Protein AF-0000000078274850 (afdb_homodimer)

Sequence (202 aa):
MSEKIEPGTTVFPVQRVRRIIKTDREVELVTGESVFLISKATELFVKFMATQSLEHCRKDKRKTIQYKDICKIFVYFLLSLAHPKSECNICDKDANNSLHKMSEKIEPGTTVFPVQRVRRIIKTDREVELVTGESVFLISKATEL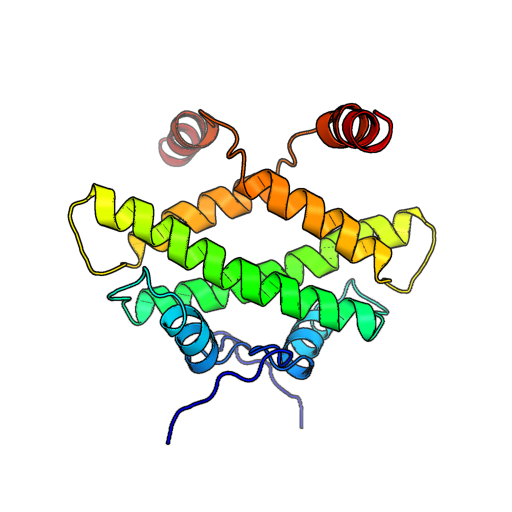FVKFMATQSLEHCRKDKRKTIQYKDICKIFVYFLLSLAHPKSECNICDKDANNSLHK

InterPro domains:
  IPR003958 Transcription factor CBF/NF-Y/archaeal histone domain [PF00808] (12-72)
  IPR009072 Histone-fold [G3DSA:1.10.20.10] (1-74)
  IPR009072 Histone-fold [SSF47113] (10-73)
  IPR050568 Transcription/DNA replication regulator [PTHR10252] (10-72)

Structure (mmCIF, N/CA/C/O backbone):
data_AF-0000000078274850-model_v1
#
loop_
_entity.id
_entity.type
_entity.pdbx_description
1 polymer 'Putative transcription factor'
#
loop_
_atom_site.group_PDB
_atom_site.id
_atom_site.type_symbol
_atom_site.label_atom_id
_atom_site.label_alt_id
_atom_site.label_comp_id
_atom_site.label_asym_id
_atom_site.label_entity_id
_atom_site.label_seq_id
_atom_site.pdbx_PDB_ins_code
_atom_site.Cartn_x
_atom_site.Cartn_y
_atom_site.Cartn_z
_atom_site.occupancy
_atom_site.B_iso_or_equiv
_atom_site.auth_seq_id
_atom_site.auth_comp_id
_atom_site.auth_asym_id
_atom_site.auth_atom_id
_atom_site.pdbx_PDB_model_num
ATOM 1 N N . MET A 1 1 ? 13.938 5.859 25.906 1 27.94 1 MET A N 1
ATOM 2 C CA . MET A 1 1 ? 14.156 4.594 25.203 1 27.94 1 MET A CA 1
ATOM 3 C C . MET A 1 1 ? 13.922 4.758 23.703 1 27.94 1 MET A C 1
ATOM 5 O O . MET A 1 1 ? 12.797 5.016 23.281 1 27.94 1 MET A O 1
ATOM 9 N N . SER A 1 2 ? 14.852 5.293 22.922 1 32.72 2 SER A N 1
ATOM 10 C CA . SER A 1 2 ? 14.93 5.824 21.562 1 32.72 2 SER A CA 1
ATOM 11 C C . SER A 1 2 ? 14.453 4.797 20.547 1 32.72 2 SER A C 1
ATOM 13 O O . SER A 1 2 ? 14.977 3.682 20.484 1 32.72 2 SER A O 1
ATOM 15 N N . GLU A 1 3 ? 13.195 4.625 20.406 1 35.97 3 GLU A N 1
ATOM 16 C CA . GLU A 1 3 ? 12.625 3.609 19.531 1 35.97 3 GLU A CA 1
ATOM 17 C C . GLU A 1 3 ? 13.359 3.549 18.203 1 35.97 3 GLU A C 1
ATOM 19 O O . GLU A 1 3 ? 13.242 4.461 17.375 1 35.97 3 GLU A O 1
ATOM 24 N N . LYS A 1 4 ? 14.617 3.191 18.266 1 32.41 4 LYS A N 1
ATOM 25 C CA . LYS A 1 4 ? 15.562 3.018 17.172 1 32.41 4 LYS A CA 1
ATOM 26 C C . LYS A 1 4 ? 14.945 2.203 16.031 1 32.41 4 LYS A C 1
ATOM 28 O O . LYS A 1 4 ? 14.609 1.031 16.219 1 32.41 4 LYS A O 1
ATOM 33 N N . ILE A 1 5 ? 14.125 2.738 15.328 1 41.06 5 ILE A N 1
ATOM 34 C CA . ILE A 1 5 ? 13.633 2.064 14.125 1 41.06 5 ILE A CA 1
ATOM 35 C C . ILE A 1 5 ? 14.805 1.427 13.383 1 41.06 5 ILE A C 1
ATOM 37 O O . ILE A 1 5 ? 15.742 2.119 12.977 1 41.06 5 ILE A O 1
ATOM 41 N N . GLU A 1 6 ? 15.391 0.205 13.758 1 37.78 6 GLU A N 1
ATOM 42 C CA . GLU A 1 6 ? 16.516 -0.525 13.195 1 37.78 6 GLU A CA 1
ATOM 43 C C . GLU A 1 6 ? 16.438 -0.576 11.672 1 37.78 6 GLU A C 1
ATOM 45 O O . GLU A 1 6 ? 15.352 -0.687 11.109 1 37.78 6 GLU A O 1
ATOM 50 N N . PRO A 1 7 ? 17.312 -0.359 10.953 1 38.19 7 PRO A N 1
ATOM 51 C CA . PRO A 1 7 ? 17.656 -0.5 9.531 1 38.19 7 PRO A CA 1
ATOM 52 C C . PRO A 1 7 ? 17.562 -1.942 9.039 1 38.19 7 PRO A C 1
ATOM 54 O O . PRO A 1 7 ? 18.094 -2.854 9.68 1 38.19 7 PRO A O 1
ATOM 57 N N . GLY A 1 8 ? 16.266 -2.512 8.484 1 45.94 8 GLY A N 1
ATOM 58 C CA . GLY A 1 8 ? 15.906 -3.83 7.992 1 45.94 8 GLY A CA 1
ATOM 59 C C . GLY A 1 8 ? 14.57 -4.32 8.508 1 45.94 8 GLY A C 1
ATOM 60 O O . GLY A 1 8 ? 14.133 -5.426 8.164 1 45.94 8 GLY A O 1
ATOM 61 N N . THR A 1 9 ? 14.195 -3.824 9.539 1 50.56 9 THR A N 1
ATOM 62 C CA . THR A 1 9 ? 12.977 -4.328 10.172 1 50.56 9 THR A CA 1
ATOM 63 C C . THR A 1 9 ? 11.742 -3.645 9.602 1 50.56 9 THR A C 1
ATOM 65 O O . THR A 1 9 ? 11.789 -2.469 9.234 1 50.56 9 THR A O 1
ATOM 68 N N . THR A 1 10 ? 11.062 -4.316 8.805 1 56.59 10 THR A N 1
ATOM 69 C CA . THR A 1 10 ? 9.766 -3.773 8.406 1 56.59 10 THR A CA 1
ATOM 70 C C . THR A 1 10 ? 8.93 -3.424 9.625 1 56.59 10 THR A C 1
ATOM 72 O O . THR A 1 10 ? 9.031 -4.078 10.664 1 56.59 10 THR A O 1
ATOM 75 N N . VAL A 1 11 ? 8.57 -2.27 9.711 1 63.88 11 VAL A N 1
ATOM 76 C CA . VAL A 1 11 ? 7.676 -1.844 10.781 1 63.88 11 VAL A CA 1
ATOM 77 C C . VAL A 1 11 ? 6.43 -2.73 10.797 1 63.88 11 VAL A C 1
ATOM 79 O O . VAL A 1 11 ? 5.895 -3.039 11.859 1 63.88 11 VAL A O 1
ATOM 82 N N . PHE A 1 12 ? 6.156 -3.264 9.547 1 70.25 12 PHE A N 1
ATOM 83 C CA . PHE A 1 12 ? 5.008 -4.16 9.445 1 70.25 12 PHE A CA 1
ATOM 84 C C . PHE A 1 12 ? 5.414 -5.598 9.758 1 70.25 12 PHE A C 1
ATOM 86 O O . PHE A 1 12 ? 6.324 -6.141 9.125 1 70.25 12 PHE A O 1
ATOM 93 N N . PRO A 1 13 ? 4.91 -6.02 10.875 1 74.81 13 PRO A N 1
ATOM 94 C CA . PRO A 1 13 ? 5.215 -7.438 11.102 1 74.81 13 PRO A CA 1
ATOM 95 C C . PRO A 1 13 ? 4.906 -8.305 9.883 1 74.81 13 PRO A C 1
ATOM 97 O O . PRO A 1 13 ? 3.795 -8.258 9.352 1 74.81 13 PRO A O 1
ATOM 100 N N . VAL A 1 14 ? 5.895 -8.891 9.328 1 86.25 14 VAL A N 1
ATOM 101 C CA . VAL A 1 14 ? 5.805 -9.82 8.211 1 86.25 14 VAL A CA 1
ATOM 102 C C . VAL A 1 14 ? 4.648 -10.797 8.438 1 86.25 14 VAL A C 1
ATOM 104 O O . VAL A 1 14 ? 3.904 -11.109 7.508 1 86.25 14 VAL A O 1
ATOM 107 N N . GLN A 1 15 ? 4.477 -11.094 9.68 1 85.56 15 GLN A N 1
ATOM 108 C CA . GLN A 1 15 ? 3.422 -12.031 10.055 1 85.56 15 GLN A CA 1
ATOM 109 C C . GLN A 1 15 ? 2.045 -11.477 9.703 1 85.56 15 GLN A C 1
ATOM 111 O O . GLN A 1 15 ? 1.166 -12.219 9.258 1 85.56 15 GLN A O 1
ATOM 116 N N . ARG A 1 16 ? 1.824 -10.195 9.852 1 86.62 16 ARG A N 1
ATOM 117 C CA . ARG A 1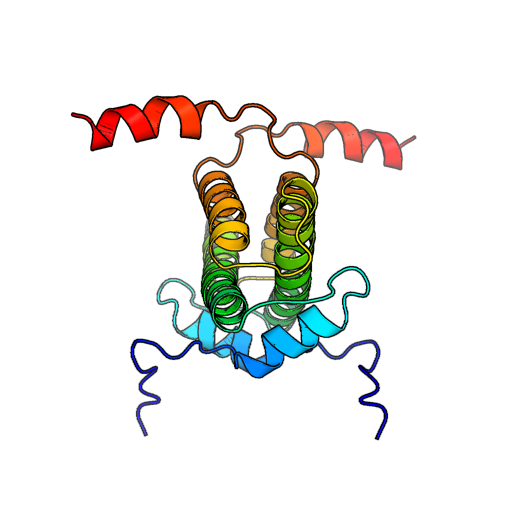 16 ? 0.542 -9.578 9.531 1 86.62 16 ARG A CA 1
ATOM 118 C C . ARG A 1 16 ? 0.297 -9.555 8.031 1 86.62 16 ARG A C 1
ATOM 120 O O . ARG A 1 16 ? -0.814 -9.828 7.574 1 86.62 16 ARG A O 1
ATOM 127 N N . VAL A 1 17 ? 1.27 -9.203 7.32 1 92.69 17 VAL A N 1
ATOM 128 C CA . VAL A 1 17 ? 1.183 -9.219 5.863 1 92.69 17 VAL A CA 1
ATOM 129 C C . VAL A 1 17 ? 0.795 -10.617 5.383 1 92.69 17 VAL A C 1
ATOM 131 O O . VAL A 1 17 ? -0.092 -10.766 4.539 1 92.69 17 VAL A O 1
ATOM 134 N N . ARG A 1 18 ? 1.408 -11.57 5.988 1 91.94 18 ARG A N 1
ATOM 135 C CA . ARG A 1 18 ? 1.113 -12.961 5.641 1 91.94 18 ARG A CA 1
ATOM 136 C C . ARG A 1 18 ? -0.347 -13.297 5.922 1 91.94 18 ARG A C 1
ATOM 138 O O . ARG A 1 18 ? -0.998 -13.977 5.125 1 91.94 18 ARG A O 1
ATOM 145 N N . ARG A 1 19 ? -0.815 -12.852 7.008 1 90.81 19 ARG A N 1
ATOM 146 C CA . ARG A 1 19 ? -2.201 -13.094 7.395 1 90.81 19 ARG A CA 1
ATOM 147 C C . ARG A 1 19 ? -3.164 -12.508 6.367 1 90.81 19 ARG A C 1
ATOM 149 O O . ARG A 1 19 ? -4.16 -13.141 6.012 1 90.81 19 ARG A O 1
ATOM 156 N N . ILE A 1 20 ? -2.885 -11.352 5.957 1 92.56 20 ILE A N 1
ATOM 157 C CA . ILE A 1 20 ? -3.74 -10.688 4.98 1 92.56 20 ILE A CA 1
ATOM 158 C C . ILE A 1 20 ? -3.732 -11.477 3.668 1 92.56 20 ILE A C 1
ATOM 160 O O . ILE A 1 20 ? -4.781 -11.68 3.059 1 92.56 20 ILE A O 1
ATOM 164 N N . ILE A 1 21 ? -2.559 -11.984 3.279 1 93.69 21 ILE A N 1
ATOM 165 C CA . ILE A 1 21 ? -2.412 -12.719 2.027 1 93.69 21 ILE A CA 1
ATOM 166 C C . ILE A 1 21 ? -3.182 -14.039 2.107 1 93.69 21 ILE A C 1
ATOM 168 O O . ILE A 1 21 ? -3.822 -14.445 1.137 1 93.69 21 ILE A O 1
ATOM 172 N N . LYS A 1 22 ? -3.148 -14.617 3.25 1 91.69 22 LYS A N 1
ATOM 173 C CA . LYS A 1 22 ? -3.779 -15.922 3.453 1 91.69 22 LYS A CA 1
ATOM 174 C C . LYS A 1 22 ? -5.297 -15.812 3.369 1 91.69 22 LYS A C 1
ATOM 176 O O . LYS A 1 22 ? -5.984 -16.812 3.123 1 91.69 22 LYS A O 1
ATOM 181 N N . THR A 1 23 ? -5.754 -14.695 3.607 1 89.94 23 THR A N 1
ATOM 182 C CA . THR A 1 23 ? -7.199 -14.5 3.527 1 89.94 23 THR A CA 1
ATOM 183 C C . THR A 1 23 ? -7.66 -14.469 2.074 1 89.94 23 THR A C 1
ATOM 185 O O . THR A 1 23 ? -8.852 -14.609 1.794 1 89.94 23 THR A O 1
ATOM 188 N N . ASP A 1 24 ? -6.734 -14.258 1.185 1 88.81 24 ASP A N 1
ATOM 189 C CA . ASP A 1 24 ? -7.059 -14.281 -0.239 1 88.81 24 ASP A CA 1
ATOM 190 C C . ASP A 1 24 ? -7.215 -15.711 -0.749 1 88.81 24 ASP A C 1
ATOM 192 O O . ASP A 1 24 ? -6.234 -16.453 -0.845 1 88.81 24 ASP A O 1
ATOM 196 N N . ARG A 1 25 ? -8.328 -16.078 -1.123 1 90.5 25 ARG A N 1
ATOM 197 C CA . ARG A 1 25 ? -8.672 -17.438 -1.489 1 90.5 25 ARG A CA 1
ATOM 198 C C . ARG A 1 25 ? -8.016 -17.828 -2.812 1 90.5 25 ARG A C 1
ATOM 200 O O . ARG A 1 25 ? -7.883 -19.016 -3.117 1 90.5 25 ARG A O 1
ATOM 207 N N . GLU A 1 26 ? -7.613 -16.844 -3.576 1 93.25 26 GLU A N 1
ATOM 208 C CA . GLU A 1 26 ? -7.027 -17.141 -4.879 1 93.25 26 GLU A CA 1
ATOM 209 C C . GLU A 1 26 ? -5.543 -17.4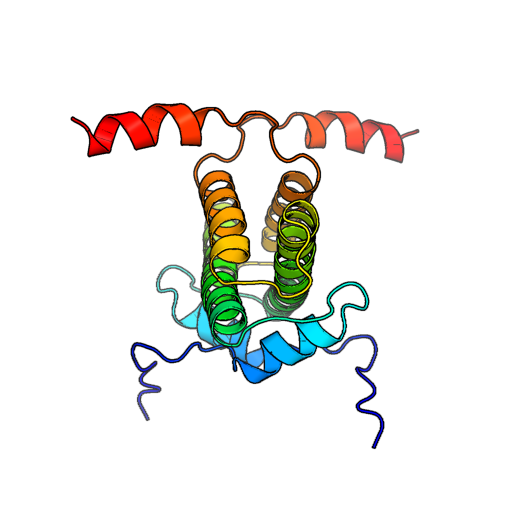69 -4.758 1 93.25 26 GLU A C 1
ATOM 211 O O . GLU A 1 26 ? -4.969 -18.109 -5.641 1 93.25 26 GLU A O 1
ATOM 216 N N . VAL A 1 27 ? -4.93 -17.047 -3.691 1 94.69 27 VAL A N 1
ATOM 217 C CA . VAL A 1 27 ? -3.494 -17.25 -3.512 1 94.69 27 VAL A CA 1
ATOM 218 C C . VAL A 1 27 ? -3.246 -18.594 -2.836 1 94.69 27 VAL A C 1
ATOM 220 O O . VAL A 1 27 ? -3.756 -18.859 -1.743 1 94.69 27 VAL A O 1
ATOM 223 N N . GLU A 1 28 ? -2.543 -19.438 -3.473 1 91.56 28 GLU A N 1
ATOM 224 C CA . GLU A 1 28 ? -2.283 -20.766 -2.941 1 91.56 28 GLU A CA 1
ATOM 225 C C . GLU A 1 28 ? -1.019 -20.781 -2.09 1 91.56 28 GLU A C 1
ATOM 227 O O . GLU A 1 28 ? -1.049 -21.219 -0.932 1 91.56 28 GLU A O 1
ATOM 232 N N . LEU A 1 29 ? 0.125 -20.375 -2.783 1 95.75 29 LEU A N 1
ATOM 233 C CA . LEU A 1 29 ? 1.412 -20.391 -2.1 1 95.75 29 LEU A CA 1
ATOM 234 C C . LEU A 1 29 ? 2.188 -19.094 -2.363 1 95.75 29 LEU A C 1
ATOM 236 O O . LEU A 1 29 ? 2.125 -18.547 -3.465 1 95.75 29 LEU A O 1
ATOM 240 N N . VAL A 1 30 ? 2.848 -18.641 -1.29 1 96.69 30 VAL A N 1
ATOM 241 C CA . VAL A 1 30 ? 3.705 -17.469 -1.395 1 96.69 30 VAL A CA 1
ATOM 242 C C . VAL A 1 30 ? 5.004 -17.703 -0.627 1 96.69 30 VAL A C 1
ATOM 244 O O . VAL A 1 30 ? 4.984 -18.234 0.487 1 96.69 30 VAL A O 1
ATOM 247 N N . THR A 1 31 ? 6.121 -17.375 -1.192 1 96.5 31 THR A N 1
ATOM 248 C CA . THR A 1 31 ? 7.406 -17.594 -0.54 1 96.5 31 THR A CA 1
ATOM 249 C C . THR A 1 31 ? 7.637 -16.547 0.554 1 96.5 31 THR A C 1
ATOM 251 O O . THR A 1 31 ? 7.047 -15.469 0.525 1 96.5 31 THR A O 1
ATOM 254 N N . GLY A 1 32 ? 8.5 -16.891 1.561 1 94.06 32 GLY A N 1
ATOM 255 C CA . GLY A 1 32 ? 8.859 -15.969 2.617 1 94.06 32 GLY A CA 1
ATOM 256 C C . GLY A 1 32 ? 9.5 -14.695 2.098 1 94.06 32 GLY A C 1
ATOM 257 O O . GLY A 1 32 ? 9.219 -13.602 2.594 1 94.06 32 GLY A O 1
ATOM 258 N N . GLU A 1 33 ? 10.312 -14.812 1.127 1 95.31 33 GLU A N 1
ATOM 259 C CA . GLU A 1 33 ? 10.969 -13.656 0.525 1 95.31 33 GLU A CA 1
ATOM 260 C C . GLU A 1 33 ? 9.953 -12.711 -0.106 1 95.31 33 GLU A C 1
ATOM 262 O O . GLU A 1 33 ? 10.102 -11.492 -0.029 1 95.31 33 GLU A O 1
ATOM 267 N N . SER A 1 34 ? 9.016 -13.312 -0.749 1 96.19 34 SER A N 1
ATOM 268 C CA . SER A 1 34 ? 7.965 -12.531 -1.388 1 96.19 34 SER A CA 1
ATOM 269 C C . SER A 1 34 ? 7.141 -11.766 -0.356 1 96.19 34 SER A C 1
ATOM 271 O O . SER A 1 34 ? 6.855 -10.578 -0.534 1 96.19 34 SER A O 1
ATOM 273 N N . VAL A 1 35 ? 6.805 -12.43 0.651 1 94.44 35 VAL A N 1
ATOM 274 C CA . VAL A 1 35 ? 6.043 -11.805 1.726 1 94.44 35 VAL A CA 1
ATOM 275 C C . VAL A 1 35 ? 6.824 -10.625 2.303 1 94.44 35 VAL A C 1
ATOM 277 O O . VAL A 1 35 ? 6.254 -9.57 2.578 1 94.44 35 VAL A O 1
ATOM 280 N N . PHE A 1 36 ? 8.062 -10.844 2.396 1 92.62 36 PHE A N 1
ATOM 281 C CA . PHE A 1 36 ? 8.945 -9.797 2.912 1 92.62 36 PHE A CA 1
ATOM 282 C C . PHE A 1 36 ? 8.945 -8.594 1.986 1 92.62 36 PHE A C 1
ATOM 284 O O . PHE A 1 36 ? 8.859 -7.449 2.447 1 92.62 36 PHE A O 1
ATOM 291 N N . LEU A 1 37 ? 8.992 -8.891 0.765 1 94.12 37 LEU A N 1
ATOM 292 C CA . LEU A 1 37 ? 9.016 -7.801 -0.206 1 94.12 37 LEU A CA 1
ATOM 293 C C . LEU A 1 37 ? 7.711 -7.012 -0.176 1 94.12 37 LEU A C 1
ATOM 295 O O . LEU A 1 37 ? 7.723 -5.781 -0.258 1 94.12 37 LEU A O 1
ATOM 299 N N . ILE A 1 38 ? 6.672 -7.715 -0.078 1 95.94 38 ILE A N 1
ATOM 300 C CA . ILE A 1 38 ? 5.383 -7.035 0.01 1 95.94 38 ILE A CA 1
ATOM 301 C C . ILE A 1 38 ? 5.348 -6.152 1.256 1 95.94 38 ILE A C 1
ATOM 303 O O . ILE A 1 38 ? 4.805 -5.047 1.225 1 95.94 38 ILE A O 1
ATOM 307 N N . SER A 1 39 ? 5.93 -6.598 2.314 1 93.25 39 SER A N 1
ATOM 308 C CA . SER A 1 39 ? 5.977 -5.82 3.547 1 93.25 39 SER A CA 1
ATOM 309 C C . SER A 1 39 ? 6.738 -4.516 3.35 1 93.25 39 SER A C 1
ATOM 311 O O . SER A 1 39 ? 6.293 -3.455 3.793 1 93.25 39 SER A O 1
ATOM 313 N N . LYS A 1 40 ? 7.832 -4.641 2.678 1 92.12 40 LYS A N 1
ATOM 314 C CA . LYS A 1 40 ? 8.617 -3.445 2.381 1 92.12 40 LYS A CA 1
ATOM 315 C C . LYS A 1 40 ? 7.852 -2.504 1.453 1 92.12 40 LYS A C 1
ATOM 317 O O . LYS A 1 40 ? 7.852 -1.287 1.657 1 92.12 40 LYS A O 1
ATOM 322 N N . ALA A 1 41 ? 7.215 -3.025 0.434 1 93.88 41 ALA A N 1
ATOM 323 C CA . ALA A 1 41 ? 6.398 -2.254 -0.5 1 93.88 41 ALA A CA 1
ATOM 324 C C . ALA A 1 41 ? 5.262 -1.539 0.224 1 93.88 41 ALA A C 1
ATOM 326 O O . ALA A 1 41 ? 4.945 -0.388 -0.087 1 93.88 41 ALA A O 1
ATOM 327 N N . THR A 1 42 ? 4.715 -2.234 1.201 1 94.19 42 THR A N 1
ATOM 328 C CA . THR A 1 42 ? 3.609 -1.694 1.984 1 94.19 42 THR A CA 1
ATOM 329 C C . THR A 1 42 ? 4.066 -0.495 2.811 1 94.19 42 THR A C 1
ATOM 331 O O . THR A 1 42 ? 3.361 0.514 2.891 1 94.19 42 THR A O 1
ATOM 334 N N . GLU A 1 43 ? 5.195 -0.636 3.383 1 92.06 43 GLU A N 1
ATOM 335 C CA . GLU A 1 43 ? 5.758 0.489 4.125 1 92.06 43 GLU A CA 1
ATOM 336 C C . GLU A 1 43 ? 5.938 1.708 3.223 1 92.06 43 GLU A C 1
ATOM 338 O O . GLU A 1 43 ? 5.586 2.826 3.604 1 92.06 43 GLU A O 1
ATOM 343 N N . LEU A 1 44 ? 6.461 1.475 2.07 1 92.38 44 LEU A N 1
ATOM 344 C CA . LEU A 1 44 ? 6.668 2.547 1.103 1 92.38 44 LEU A CA 1
ATOM 345 C C . LEU A 1 44 ? 5.332 3.139 0.659 1 92.38 44 LEU A C 1
ATOM 347 O O . LEU A 1 44 ? 5.227 4.352 0.454 1 92.38 44 LEU A O 1
ATOM 351 N N . PHE A 1 45 ? 4.379 2.338 0.529 1 93.44 45 PHE A N 1
ATOM 352 C CA . PHE A 1 45 ? 3.041 2.768 0.143 1 93.44 45 PHE A CA 1
ATOM 353 C C . PHE A 1 45 ? 2.457 3.719 1.181 1 93.44 45 PHE A C 1
ATOM 355 O O . PHE A 1 45 ? 1.884 4.754 0.83 1 93.44 45 PHE A O 1
ATOM 362 N N . VAL A 1 46 ? 2.592 3.369 2.434 1 95.19 46 VAL A N 1
ATOM 363 C CA . VAL A 1 46 ? 2.098 4.227 3.504 1 95.19 46 VAL A CA 1
ATOM 364 C C . VAL A 1 46 ? 2.779 5.594 3.428 1 95.19 46 VAL A C 1
ATOM 366 O O . VAL A 1 46 ? 2.117 6.629 3.529 1 95.19 46 VAL A O 1
ATOM 369 N N . LYS A 1 47 ? 4.047 5.59 3.258 1 93.19 47 LYS A N 1
ATOM 370 C CA . LYS A 1 47 ? 4.801 6.832 3.139 1 93.19 47 LYS A CA 1
ATOM 371 C C . LYS A 1 47 ? 4.352 7.633 1.919 1 93.19 47 LYS A C 1
ATOM 373 O O . LYS A 1 47 ? 4.211 8.859 1.99 1 93.19 47 LYS A O 1
ATOM 378 N N . PHE A 1 48 ? 4.141 6.973 0.896 1 92.56 48 PHE A N 1
ATOM 379 C CA . PHE A 1 48 ? 3.682 7.602 -0.337 1 92.56 48 PHE A CA 1
ATOM 380 C C . PHE A 1 48 ? 2.332 8.281 -0.128 1 92.56 48 PHE A C 1
ATOM 382 O O . PHE A 1 48 ? 2.152 9.445 -0.496 1 92.56 48 PHE A O 1
ATOM 389 N N . MET A 1 49 ? 1.398 7.578 0.487 1 94.75 49 MET A N 1
ATOM 390 C CA . MET A 1 49 ? 0.07 8.125 0.746 1 94.75 49 MET A CA 1
ATOM 391 C C . MET A 1 49 ? 0.157 9.383 1.604 1 94.75 49 MET A C 1
ATOM 393 O O . MET A 1 49 ? -0.502 10.383 1.316 1 94.75 49 MET A O 1
ATOM 397 N N . ALA A 1 50 ? 0.95 9.297 2.633 1 95.94 50 ALA A N 1
ATOM 398 C CA . ALA A 1 50 ? 1.111 10.422 3.557 1 95.94 50 ALA A CA 1
ATOM 399 C C . ALA A 1 50 ? 1.717 11.633 2.852 1 95.94 50 ALA A C 1
ATOM 401 O O . ALA A 1 50 ? 1.217 12.75 2.986 1 95.94 50 ALA A O 1
ATOM 402 N N . THR A 1 51 ? 2.732 11.367 2.086 1 93.69 51 THR A N 1
ATOM 403 C CA . THR A 1 51 ? 3.441 12.438 1.403 1 93.69 51 THR A CA 1
ATOM 404 C C . THR A 1 51 ? 2.545 13.102 0.362 1 93.69 51 THR A C 1
ATOM 406 O O . THR A 1 51 ? 2.484 14.328 0.278 1 93.69 51 THR A O 1
ATOM 409 N N . GLN A 1 52 ? 1.856 12.344 -0.405 1 92.94 52 GLN A N 1
ATOM 410 C CA . GLN A 1 52 ? 0.967 12.883 -1.425 1 92.94 52 GLN A CA 1
ATOM 411 C C . GLN A 1 52 ? -0.19 13.656 -0.792 1 92.94 52 GLN A C 1
ATOM 413 O O . GLN A 1 52 ? -0.594 14.703 -1.296 1 92.94 52 GLN A O 1
ATOM 418 N N . SER A 1 53 ? -0.722 13.117 0.267 1 95.44 53 SER A N 1
ATOM 419 C CA . SER A 1 53 ? -1.804 13.797 0.975 1 95.44 53 SER A CA 1
ATOM 420 C C . SER A 1 53 ? -1.336 15.125 1.556 1 95.44 53 SER A C 1
ATOM 422 O O . SER A 1 53 ? -2.094 16.094 1.579 1 95.44 53 SER A O 1
ATOM 424 N N . LEU A 1 54 ? -0.087 15.133 1.965 1 95.81 54 LEU A N 1
ATOM 425 C CA . LEU A 1 54 ? 0.5 16.344 2.504 1 95.81 54 LEU A CA 1
ATOM 426 C C . LEU A 1 54 ? 0.582 17.438 1.434 1 95.81 54 LEU A C 1
ATOM 428 O O . LEU A 1 54 ? 0.331 18.609 1.713 1 95.81 54 LEU A O 1
ATOM 432 N N . GLU A 1 55 ? 0.981 17.016 0.265 1 94 55 GLU A N 1
ATOM 433 C CA . GLU A 1 55 ? 1.042 17.969 -0.838 1 94 55 GLU A CA 1
ATOM 434 C C . GLU A 1 55 ? -0.313 18.641 -1.068 1 94 55 GLU A C 1
ATOM 436 O O . GLU A 1 55 ? -0.394 19.859 -1.229 1 94 55 GLU A O 1
ATOM 441 N N . HIS A 1 56 ? -1.348 17.812 -1.061 1 92.44 56 HIS A N 1
ATOM 442 C CA . HIS A 1 56 ? -2.695 18.344 -1.228 1 92.44 56 HIS A CA 1
ATOM 443 C C . HIS A 1 56 ? -3.094 19.219 -0.044 1 92.44 56 HIS A C 1
ATOM 445 O O . HIS A 1 56 ? -3.746 20.25 -0.221 1 92.44 56 HIS A O 1
ATOM 451 N N . CYS A 1 57 ? -2.77 18.812 1.11 1 95.44 57 CYS A N 1
ATOM 452 C CA . CYS A 1 57 ? -3 19.547 2.35 1 95.44 57 CYS A CA 1
ATOM 453 C C . CYS A 1 57 ? -2.344 20.922 2.301 1 95.44 57 CYS A C 1
ATOM 455 O O . CYS A 1 57 ? -2.971 21.938 2.637 1 95.44 57 CYS A O 1
ATOM 457 N N . ARG A 1 58 ? -1.151 20.984 1.875 1 94.75 58 ARG A N 1
ATOM 458 C CA . ARG A 1 58 ? -0.379 22.219 1.794 1 94.75 58 ARG A CA 1
ATOM 459 C C . ARG A 1 58 ? -0.967 23.156 0.752 1 94.75 58 ARG A C 1
ATOM 461 O O . ARG A 1 58 ? -0.943 24.375 0.93 1 94.75 58 ARG A O 1
ATOM 468 N N . LYS A 1 59 ? -1.407 22.641 -0.329 1 94.5 59 LYS A N 1
ATOM 469 C CA . LYS A 1 59 ? -2.059 23.453 -1.356 1 94.5 59 LYS A CA 1
ATOM 470 C C . LYS A 1 59 ? -3.252 24.219 -0.784 1 94.5 59 LYS A C 1
ATOM 472 O O . LYS A 1 59 ? -3.549 25.328 -1.214 1 94.5 59 LYS A O 1
ATOM 477 N N . ASP A 1 60 ? -3.967 23.656 0.149 1 94.94 60 ASP A N 1
ATOM 478 C CA . ASP A 1 60 ? -5.113 24.266 0.81 1 94.94 60 ASP A CA 1
ATOM 479 C C . ASP A 1 60 ? -4.668 25.125 1.995 1 94.94 60 ASP A C 1
ATOM 481 O O . ASP A 1 60 ? -5.496 25.562 2.799 1 94.94 60 ASP A O 1
ATOM 485 N N . LYS A 1 61 ? -3.408 25.312 2.137 1 95.94 61 LYS A N 1
ATOM 486 C CA . LYS A 1 61 ? -2.795 26.109 3.186 1 95.94 61 LYS A CA 1
ATOM 487 C C . LYS A 1 61 ? -3.119 25.562 4.57 1 95.94 61 LYS A C 1
ATOM 489 O O . LYS A 1 61 ? -3.389 26.312 5.504 1 95.94 61 LYS A O 1
ATOM 494 N N . ARG A 1 62 ? -3.182 24.344 4.715 1 96.19 62 ARG A N 1
ATOM 495 C CA . ARG A 1 62 ? -3.406 23.641 5.98 1 96.19 62 ARG A CA 1
ATOM 496 C C . ARG A 1 62 ? -2.168 22.859 6.398 1 96.19 62 ARG A C 1
ATOM 498 O O . ARG A 1 62 ? -1.307 22.562 5.57 1 96.19 62 ARG A O 1
ATOM 505 N N . LYS A 1 63 ? -2.172 22.562 7.703 1 94.94 63 LYS A N 1
ATOM 506 C CA . LYS A 1 63 ? -1.057 21.797 8.25 1 94.94 63 LYS A CA 1
ATOM 507 C C . LYS A 1 63 ? -1.495 20.391 8.625 1 94.94 63 LYS A C 1
ATOM 509 O O . LYS A 1 63 ? -0.661 19.484 8.781 1 94.94 63 LYS A O 1
ATOM 514 N N . THR A 1 64 ? -2.818 20.219 8.82 1 97.06 64 THR A N 1
ATOM 515 C CA . THR A 1 64 ? -3.367 18.953 9.266 1 97.06 64 THR A CA 1
ATOM 516 C C . THR A 1 64 ? -3.941 18.156 8.094 1 97.06 64 THR A C 1
ATOM 518 O O . THR A 1 64 ? -4.863 18.625 7.418 1 97.06 64 THR A O 1
ATOM 521 N N . ILE A 1 65 ? -3.336 16.984 7.855 1 97.19 65 ILE A N 1
ATOM 522 C CA . ILE A 1 65 ? -3.887 16.094 6.836 1 97.19 65 ILE A CA 1
ATOM 523 C C . ILE A 1 65 ? -5.254 15.578 7.289 1 97.19 65 ILE A C 1
ATOM 525 O O . ILE A 1 65 ? -5.391 15.047 8.391 1 97.19 65 ILE A O 1
ATOM 529 N N . GLN A 1 66 ? -6.176 15.734 6.449 1 97.5 66 GLN A N 1
ATOM 530 C CA . GLN A 1 66 ? -7.543 15.328 6.758 1 97.5 66 GLN A CA 1
ATOM 531 C C . GLN A 1 66 ? -7.98 14.164 5.875 1 97.5 66 GLN A C 1
ATOM 533 O O . GLN A 1 66 ? -7.328 13.852 4.875 1 97.5 66 GLN A O 1
ATOM 538 N N . TYR A 1 67 ? -9.117 13.68 6.246 1 96.06 67 TYR A N 1
ATOM 539 C CA . TYR A 1 67 ? -9.695 12.531 5.566 1 96.06 67 TYR A CA 1
ATOM 540 C C . TYR A 1 67 ? -9.836 12.797 4.07 1 96.06 67 TYR A C 1
ATOM 542 O O . TYR A 1 67 ? -9.492 11.945 3.25 1 96.06 67 TYR A O 1
ATOM 550 N N . LYS A 1 68 ? -10.281 13.938 3.703 1 95.56 68 LYS A N 1
ATOM 551 C CA . LYS A 1 68 ? -10.547 14.273 2.307 1 95.56 68 LYS A CA 1
ATOM 552 C C . LYS A 1 68 ? -9.266 14.242 1.478 1 95.56 68 LYS A C 1
ATOM 554 O O . LYS A 1 68 ? -9.297 13.922 0.288 1 95.56 68 LYS A O 1
ATOM 559 N N . ASP A 1 69 ? -8.148 14.617 2.082 1 96 69 ASP A N 1
ATOM 560 C CA . ASP A 1 69 ? -6.859 14.609 1.394 1 96 69 ASP A CA 1
ATOM 561 C C . ASP A 1 69 ? -6.449 13.188 1.019 1 96 69 ASP A C 1
ATOM 563 O O . ASP A 1 69 ? -6.004 12.938 -0.105 1 96 69 ASP A O 1
ATOM 567 N N . ILE A 1 70 ? -6.66 12.219 1.936 1 96.5 70 ILE A N 1
ATOM 568 C CA . ILE A 1 70 ? -6.293 10.82 1.719 1 96.5 70 ILE A CA 1
ATOM 569 C C . ILE A 1 70 ? -7.234 10.195 0.694 1 96.5 70 ILE A C 1
ATOM 571 O O . ILE A 1 70 ? -6.801 9.438 -0.174 1 96.5 70 ILE A O 1
ATOM 575 N N . CYS A 1 71 ? -8.492 10.523 0.8 1 95 71 CYS A N 1
ATOM 576 C CA . CYS A 1 71 ? -9.5 9.953 -0.085 1 95 71 CYS A CA 1
ATOM 577 C C . CYS A 1 71 ? -9.188 10.273 -1.543 1 95 71 CYS A C 1
ATOM 579 O O . CYS A 1 71 ? -9.273 9.391 -2.404 1 95 71 CYS A O 1
ATOM 581 N N . LYS A 1 72 ? -8.836 11.469 -1.756 1 91.19 72 LYS A N 1
ATOM 582 C CA . LYS A 1 72 ? -8.516 11.875 -3.119 1 91.19 72 LYS A CA 1
ATOM 583 C C . LYS A 1 72 ? -7.363 11.039 -3.682 1 91.19 72 LYS A C 1
ATOM 585 O O . LYS A 1 72 ? -7.449 10.523 -4.801 1 91.19 72 LYS A O 1
ATOM 590 N N . ILE A 1 73 ? -6.363 10.898 -2.947 1 91.5 73 ILE A N 1
ATOM 591 C CA . ILE A 1 73 ? -5.176 10.164 -3.383 1 91.5 73 ILE A CA 1
ATOM 592 C C . ILE A 1 73 ? -5.508 8.688 -3.535 1 91.5 73 ILE A C 1
ATOM 594 O O . ILE A 1 73 ? -5.039 8.031 -4.469 1 91.5 73 ILE A O 1
ATOM 598 N N . PHE A 1 74 ? -6.328 8.188 -2.676 1 91.25 74 PHE A N 1
ATOM 599 C CA . PHE A 1 74 ? -6.695 6.777 -2.693 1 91.25 74 PHE A CA 1
ATOM 600 C C . PHE A 1 74 ? -7.504 6.445 -3.941 1 91.25 74 PHE A C 1
ATOM 602 O O . PHE A 1 74 ? -7.285 5.406 -4.57 1 91.25 7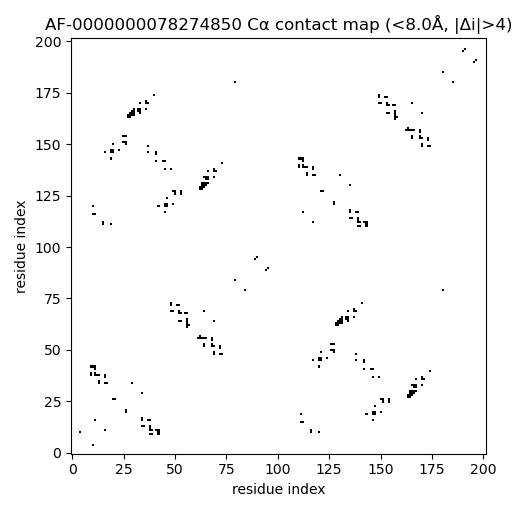4 PHE A O 1
ATOM 609 N N . VAL A 1 75 ? -8.352 7.305 -4.297 1 89 75 VAL A N 1
ATOM 610 C CA . VAL A 1 75 ? -9.148 7.113 -5.508 1 89 75 VAL A CA 1
ATOM 611 C C . VAL A 1 75 ? -8.234 7.074 -6.727 1 89 75 VAL A C 1
ATOM 613 O O . VAL A 1 75 ? -8.406 6.234 -7.613 1 89 75 VAL A O 1
ATOM 616 N N . TYR A 1 76 ? -7.367 7.945 -6.719 1 81.12 76 TYR A N 1
ATOM 617 C CA . TYR A 1 76 ? -6.395 7.949 -7.809 1 81.12 76 TYR A CA 1
ATOM 618 C C . TYR A 1 76 ? -5.605 6.648 -7.84 1 81.12 76 TYR A C 1
ATOM 620 O O . TYR A 1 76 ? -5.359 6.09 -8.914 1 81.12 76 TYR A O 1
ATOM 628 N N . PHE A 1 77 ? -5.23 6.188 -6.785 1 84 77 PHE A N 1
ATOM 629 C CA . PHE A 1 77 ? -4.508 4.926 -6.66 1 84 77 PHE A CA 1
ATOM 630 C C . PHE A 1 77 ? -5.344 3.77 -7.195 1 84 77 PHE A C 1
ATOM 632 O O . PHE A 1 77 ? -4.855 2.963 -7.992 1 84 77 PHE A O 1
ATOM 639 N N . LEU A 1 78 ? -6.551 3.682 -6.852 1 83.06 78 LEU A N 1
ATOM 640 C CA . LEU A 1 78 ? -7.43 2.594 -7.273 1 83.06 78 LEU A CA 1
ATOM 641 C C . LEU A 1 78 ? -7.664 2.637 -8.781 1 83.06 78 LEU A C 1
ATOM 643 O O . LEU A 1 78 ? -7.695 1.593 -9.438 1 83.06 78 LEU A O 1
ATOM 647 N N . LEU A 1 79 ? -7.781 3.791 -9.242 1 79.69 79 LEU A N 1
ATOM 648 C CA . LEU A 1 79 ? -7.988 3.947 -10.672 1 79.69 79 LEU A CA 1
ATOM 649 C C . LEU A 1 79 ? -6.742 3.527 -11.453 1 79.69 79 LEU A C 1
ATOM 651 O O . LEU A 1 79 ? -6.848 2.973 -12.547 1 79.69 79 LEU A O 1
ATOM 655 N N . SER A 1 80 ? -5.672 3.734 -10.852 1 77.31 80 SER A N 1
ATOM 656 C CA . SER A 1 80 ? -4.414 3.352 -11.484 1 77.31 80 SER A CA 1
ATOM 657 C C . SER A 1 80 ? -4.266 1.835 -11.539 1 77.31 80 SER A C 1
ATOM 659 O O . SER A 1 80 ? -3.645 1.301 -12.461 1 77.31 80 SER A O 1
ATOM 661 N N . LEU A 1 81 ? -4.801 1.157 -10.57 1 74.38 81 LEU A N 1
ATOM 662 C CA . LEU A 1 81 ? -4.754 -0.3 -10.516 1 74.38 81 LEU A CA 1
ATOM 663 C C . LEU A 1 81 ? -5.668 -0.914 -11.57 1 74.38 81 LEU A C 1
ATOM 665 O O . LEU A 1 81 ? -5.383 -1.995 -12.086 1 74.38 81 LEU A O 1
ATOM 669 N N . ALA A 1 82 ? -6.859 -0.366 -11.711 1 71.94 82 ALA A N 1
ATOM 670 C CA . ALA A 1 82 ? -7.852 -0.868 -12.664 1 71.94 82 ALA A CA 1
ATOM 671 C C . ALA A 1 82 ? -7.391 -0.654 -14.102 1 71.94 82 ALA A C 1
ATOM 673 O O . ALA A 1 82 ? -7.762 -1.418 -15 1 71.94 82 ALA A O 1
ATOM 674 N N . HIS A 1 83 ? -6.895 0.393 -14.492 1 60.03 83 HIS A N 1
ATOM 675 C CA . HIS A 1 83 ? -6.465 0.686 -15.852 1 60.03 83 HIS A CA 1
ATOM 676 C C . HIS A 1 83 ? -4.945 0.741 -15.953 1 60.03 83 HIS A C 1
ATOM 678 O O . HIS A 1 83 ? -4.355 1.823 -15.914 1 60.03 83 HIS A O 1
ATOM 684 N N . PRO A 1 84 ? -4.469 -0.336 -15.672 1 51.16 84 PRO A N 1
ATOM 685 C CA . PRO A 1 84 ? -3.02 -0.21 -15.844 1 51.16 84 PRO A CA 1
ATOM 686 C C . PRO A 1 84 ? -2.641 0.479 -17.156 1 51.16 84 PRO A C 1
ATOM 688 O O . PRO A 1 84 ? -3.318 0.301 -18.172 1 51.16 84 PRO A O 1
ATOM 691 N N . LYS A 1 85 ? -2.32 1.692 -17.031 1 44.75 85 LYS A N 1
ATOM 692 C CA . LYS A 1 85 ? -1.898 2.232 -18.312 1 44.75 85 LYS A CA 1
ATOM 693 C C . LYS A 1 85 ? -1.353 1.133 -19.219 1 44.75 85 LYS A C 1
ATOM 695 O O . LYS A 1 85 ? -0.614 0.257 -18.766 1 44.75 85 LYS A O 1
ATOM 700 N N . SER A 1 86 ? -2.016 0.556 -20.234 1 40.53 86 SER A N 1
ATOM 701 C CA . SER A 1 86 ? -1.445 -0.269 -21.297 1 40.53 86 SER A CA 1
ATOM 702 C C . SER A 1 86 ? 0.079 -0.268 -21.234 1 40.53 86 SER A C 1
ATOM 704 O O . SER A 1 86 ? 0.675 0.5 -20.469 1 40.53 86 SER A O 1
ATOM 706 N N . GLU A 1 87 ? 0.79 -0.251 -22.531 1 37.47 87 GLU A N 1
ATOM 707 C CA . GLU A 1 87 ? 2.164 -0.303 -23.031 1 37.47 87 GLU A CA 1
ATOM 708 C C . GLU A 1 87 ? 3.062 0.66 -22.25 1 37.47 87 GLU A C 1
ATOM 710 O O . GLU A 1 87 ? 3.188 1.829 -22.625 1 37.47 87 GLU A O 1
ATOM 715 N N . CYS A 1 88 ? 2.902 0.718 -21.25 1 34.47 88 CYS A N 1
ATOM 716 C CA . CYS A 1 88 ? 3.969 1.592 -20.781 1 34.47 88 CYS A CA 1
ATOM 717 C C . CYS A 1 88 ? 5.32 1.164 -21.344 1 34.47 88 CYS A C 1
ATOM 719 O O . CYS A 1 88 ? 5.844 0.112 -20.969 1 34.47 88 CYS A O 1
ATOM 721 N N . ASN A 1 89 ? 5.523 1.271 -22.531 1 33.84 89 ASN A N 1
ATOM 722 C CA . ASN A 1 89 ? 6.758 1.296 -23.312 1 33.84 89 ASN A CA 1
ATOM 723 C C . ASN A 1 89 ? 7.918 1.871 -22.516 1 33.84 89 ASN A C 1
ATOM 725 O O . ASN A 1 89 ? 9.016 2.043 -23.047 1 33.84 89 ASN A O 1
ATOM 729 N N . ILE A 1 90 ? 7.59 2.496 -21.5 1 35.09 90 ILE A N 1
ATOM 730 C CA . ILE A 1 90 ? 8.742 3.119 -20.844 1 35.09 90 ILE A CA 1
ATOM 731 C C . ILE A 1 90 ? 9.656 2.039 -20.281 1 35.09 90 ILE A C 1
ATOM 733 O O . ILE A 1 90 ? 10.875 2.203 -20.25 1 35.09 90 ILE A O 1
ATOM 737 N N . CYS A 1 91 ? 9.109 1.01 -19.594 1 35.09 91 CYS A N 1
ATOM 738 C CA . CYS A 1 91 ? 10.07 0.039 -19.078 1 35.09 91 CYS A CA 1
ATOM 739 C C . CYS A 1 91 ? 10.781 -0.685 -20.219 1 35.09 91 CYS A C 1
ATOM 741 O O . CYS A 1 91 ? 11.773 -1.385 -19.984 1 35.09 91 CYS A O 1
ATOM 743 N N . ASP A 1 92 ? 10.117 -1.021 -21.203 1 34.16 92 ASP A N 1
ATOM 744 C CA . ASP A 1 92 ? 10.883 -1.645 -22.281 1 34.16 92 ASP A CA 1
ATOM 745 C C . ASP A 1 92 ? 12.016 -0.736 -22.75 1 34.16 92 ASP A C 1
ATOM 747 O O . ASP A 1 92 ? 13.094 -1.214 -23.094 1 34.16 92 ASP A O 1
ATOM 751 N N . LYS A 1 93 ? 11.648 0.504 -23.203 1 33.81 93 LYS A N 1
ATOM 752 C CA . LYS A 1 93 ? 12.68 1.19 -23.984 1 33.81 93 LYS A CA 1
ATOM 753 C C . LYS A 1 93 ? 13.75 1.781 -23.062 1 33.81 93 LYS A C 1
ATOM 755 O O . LYS A 1 93 ? 14.922 1.869 -23.453 1 33.81 93 LYS A O 1
ATOM 760 N N . ASP A 1 94 ? 13.305 2.65 -22.031 1 34.59 94 ASP A N 1
ATOM 761 C CA . ASP A 1 94 ? 14.344 3.547 -21.531 1 34.59 94 ASP A CA 1
ATOM 762 C C . ASP A 1 94 ? 15.242 2.838 -20.516 1 34.59 94 ASP A C 1
ATOM 764 O O . ASP A 1 94 ? 16.281 3.369 -20.125 1 34.59 94 ASP A O 1
ATOM 768 N N . ALA A 1 95 ? 14.719 1.98 -19.688 1 35.69 95 ALA A N 1
ATOM 769 C CA . ALA A 1 95 ? 15.703 1.36 -18.797 1 35.69 95 ALA A CA 1
ATOM 770 C C . ALA A 1 95 ? 16.781 0.632 -19.594 1 35.69 95 ALA A C 1
ATOM 772 O O . ALA A 1 95 ? 17.844 0.314 -19.062 1 35.69 95 ALA A O 1
ATOM 773 N N . ASN A 1 96 ? 16.453 -0.06 -20.594 1 32.03 96 ASN A N 1
ATOM 774 C CA . ASN A 1 96 ? 17.469 -0.671 -21.453 1 32.03 96 ASN A CA 1
ATOM 775 C C . ASN A 1 96 ? 18.516 0.346 -21.875 1 32.03 96 ASN A C 1
ATOM 777 O O . ASN A 1 96 ? 19.625 -0.029 -22.281 1 32.03 96 ASN A O 1
ATOM 781 N N . ASN A 1 97 ? 18.125 1.574 -22.062 1 34.97 97 ASN A N 1
ATOM 782 C CA . ASN A 1 97 ? 19.125 2.512 -22.562 1 34.97 97 ASN A CA 1
ATOM 783 C C . ASN A 1 97 ? 20.109 2.902 -21.469 1 34.97 97 ASN A C 1
ATOM 785 O O . ASN A 1 97 ? 21.266 3.199 -21.75 1 34.97 97 ASN A O 1
ATOM 789 N N . SER A 1 98 ? 19.625 3.24 -20.219 1 39.12 98 SER A N 1
ATOM 790 C CA . SER A 1 98 ? 20.656 3.764 -19.328 1 39.12 98 SER A CA 1
ATOM 791 C C . SER A 1 98 ? 21.625 2.668 -18.891 1 39.12 98 SER A C 1
ATOM 793 O O . SER A 1 98 ? 22.688 2.957 -18.344 1 39.12 98 SER A O 1
ATOM 795 N N . LEU A 1 99 ? 21.156 1.516 -18.656 1 33.78 99 LEU A N 1
ATOM 796 C CA . LEU A 1 99 ? 22.109 0.532 -18.172 1 33.78 99 LEU A CA 1
ATOM 797 C C . LEU A 1 99 ? 23.062 0.106 -19.281 1 33.78 99 LEU A C 1
ATOM 799 O O . LEU A 1 99 ? 24.234 -0.213 -19.031 1 33.78 99 LEU A O 1
ATOM 803 N N . HIS A 1 100 ? 22.641 0.03 -20.469 1 35.09 100 HIS A N 1
ATOM 804 C CA . HIS A 1 100 ? 23.547 -0.42 -21.516 1 35.09 100 HIS A CA 1
ATOM 805 C C . HIS A 1 100 ? 24.422 0.73 -22.016 1 35.09 100 HIS A C 1
ATOM 807 O O . HIS A 1 100 ? 25.234 0.543 -22.906 1 35.09 100 HIS A O 1
ATOM 813 N N . LYS A 1 101 ? 24.047 1.955 -21.625 1 28.91 101 LYS A N 1
ATOM 814 C CA . LYS A 1 101 ? 25.188 2.797 -22 1 28.91 101 LYS A CA 1
ATOM 815 C C . LYS A 1 101 ? 26.266 2.787 -20.922 1 28.91 101 LYS A C 1
ATOM 817 O O . LYS A 1 101 ? 25.969 2.877 -19.734 1 28.91 101 LYS A O 1
ATOM 822 N N . MET B 1 1 ? -9.148 -23.094 16.688 1 29.75 1 MET B N 1
ATOM 823 C CA . MET B 1 1 ? -9.344 -21.719 17.125 1 29.75 1 MET B CA 1
ATOM 824 C C . MET B 1 1 ? -9.453 -20.766 15.93 1 29.75 1 MET B C 1
ATOM 826 O O . MET B 1 1 ? -8.484 -20.594 15.188 1 29.75 1 MET B O 1
ATOM 830 N N . SER B 1 2 ? -10.586 -20.703 15.258 1 32.69 2 SER B N 1
ATOM 831 C CA . SER B 1 2 ? -11.008 -20.125 13.984 1 32.69 2 SER B CA 1
ATOM 832 C C . SER B 1 2 ? -10.633 -18.641 13.898 1 32.69 2 SER B C 1
ATOM 834 O O . SER B 1 2 ? -11.047 -17.844 14.734 1 32.69 2 SER B O 1
ATOM 836 N N . GLU B 1 3 ? -9.406 -18.359 13.664 1 36.28 3 GLU B N 1
ATOM 837 C CA . GLU B 1 3 ? -8.938 -16.969 13.609 1 36.28 3 GLU B CA 1
ATOM 838 C C . GLU B 1 3 ? -9.906 -16.078 12.844 1 36.28 3 GLU B C 1
ATOM 840 O O . GLU B 1 3 ? -10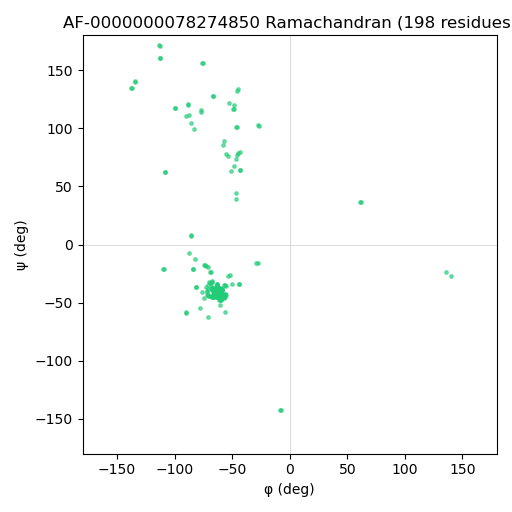.031 -16.203 11.617 1 36.28 3 GLU B O 1
ATOM 845 N N . LYS B 1 4 ? -11.102 -15.953 13.398 1 31.91 4 LYS B N 1
ATOM 846 C CA . LYS B 1 4 ? -12.219 -15.148 12.914 1 31.91 4 LYS B CA 1
ATOM 847 C C . LYS B 1 4 ? -11.75 -13.75 12.508 1 31.91 4 LYS B C 1
ATOM 849 O O . LYS B 1 4 ? -11.258 -12.984 13.336 1 31.91 4 LYS B O 1
ATOM 854 N N . ILE B 1 5 ? -11.172 -13.625 11.445 1 40.16 5 ILE B N 1
ATOM 855 C CA . ILE B 1 5 ? -10.859 -12.312 10.906 1 40.16 5 ILE B CA 1
ATOM 856 C C . ILE B 1 5 ? -12.07 -11.391 11.047 1 40.16 5 ILE B C 1
ATOM 858 O O . ILE B 1 5 ? -13.148 -11.688 10.523 1 40.16 5 ILE B O 1
ATOM 862 N N . GLU B 1 6 ? -12.438 -10.75 12.234 1 37.31 6 GLU B N 1
ATOM 863 C CA . GLU B 1 6 ? -13.57 -9.883 12.539 1 37.31 6 GLU B CA 1
ATOM 864 C C . GLU B 1 6 ? -13.773 -8.828 11.453 1 37.31 6 GLU B C 1
ATOM 866 O O . GLU B 1 6 ? -12.797 -8.305 10.906 1 37.31 6 GLU B O 1
ATOM 871 N N . PRO B 1 7 ? -14.766 -8.555 10.938 1 37.66 7 PRO B N 1
ATOM 872 C CA . PRO B 1 7 ? -15.383 -7.559 10.07 1 37.66 7 PRO B CA 1
ATOM 873 C C . PRO B 1 7 ? -15.32 -6.148 10.648 1 37.66 7 PRO B C 1
ATOM 875 O O . PRO B 1 7 ? -15.68 -5.938 11.812 1 37.66 7 PRO B O 1
ATOM 878 N N . GLY B 1 8 ? -14.141 -5.242 10.469 1 44.44 8 GLY B N 1
ATOM 879 C CA . GLY B 1 8 ? -13.852 -3.887 10.914 1 44.44 8 GLY B CA 1
ATOM 880 C C . GLY B 1 8 ? -12.414 -3.695 11.359 1 44.44 8 GLY B C 1
ATOM 881 O O . GLY B 1 8 ? -12.023 -2.592 11.742 1 44.44 8 GLY B O 1
ATOM 882 N N . THR B 1 9 ? -11.836 -4.656 11.773 1 49 9 THR B N 1
ATOM 883 C CA . THR B 1 9 ? -10.508 -4.555 12.359 1 49 9 THR B CA 1
ATOM 884 C C . THR B 1 9 ? -9.438 -4.555 11.281 1 49 9 THR B C 1
ATOM 886 O O . THR B 1 9 ? -9.578 -5.23 10.258 1 49 9 THR B O 1
ATOM 889 N N . THR B 1 10 ? -8.977 -3.414 10.969 1 55.81 10 THR B N 1
ATOM 890 C CA . THR B 1 10 ? -7.801 -3.432 10.102 1 55.81 10 THR B CA 1
ATOM 891 C C . THR B 1 10 ? -6.754 -4.402 10.641 1 55.81 10 THR B C 1
ATOM 893 O O . THR B 1 10 ? -6.637 -4.598 11.852 1 55.81 10 THR B O 1
ATOM 896 N N . VAL B 1 11 ? -6.453 -5.297 9.898 1 63.09 11 VAL B N 1
ATOM 897 C CA . VAL B 1 11 ? -5.398 -6.234 10.258 1 63.09 11 VAL B CA 1
ATOM 898 C C . VAL B 1 11 ? -4.133 -5.469 10.648 1 63.09 11 VAL B C 1
ATOM 900 O O . VAL B 1 11 ? -3.398 -5.891 11.547 1 63.09 11 VAL B O 1
ATOM 903 N N . PHE B 1 12 ? -4.074 -4.199 10.031 1 69.75 12 PHE B N 1
ATOM 904 C CA . PHE B 1 12 ? -2.922 -3.371 10.359 1 69.75 12 PHE B CA 1
ATOM 905 C C . PHE B 1 12 ? -3.211 -2.502 11.578 1 69.75 12 PHE B C 1
ATOM 907 O O . PHE B 1 12 ? -4.164 -1.723 11.578 1 69.75 12 PHE B O 1
ATOM 914 N N . PRO B 1 13 ? -2.529 -2.873 12.625 1 74.75 13 PRO B N 1
ATOM 915 C CA . PRO B 1 13 ? -2.727 -1.959 13.758 1 74.75 13 PRO B CA 1
ATOM 916 C C . PRO B 1 13 ? -2.561 -0.493 13.359 1 74.75 13 PRO B C 1
ATOM 918 O O . PRO B 1 13 ? -1.555 -0.124 12.75 1 74.75 13 PRO B O 1
ATOM 921 N N . VAL B 1 14 ? -3.611 0.246 13.484 1 86.31 14 VAL B N 1
ATOM 922 C CA . VAL B 1 14 ? -3.641 1.684 13.234 1 86.31 14 VAL B CA 1
ATOM 923 C C . VAL B 1 14 ? -2.416 2.342 13.867 1 86.31 14 VAL B C 1
ATOM 925 O O . VAL B 1 14 ? -1.797 3.223 13.266 1 86.31 14 VAL B O 1
ATOM 928 N N . GLN B 1 15 ? -2.061 1.769 14.961 1 86.06 15 GLN B N 1
ATOM 929 C CA . GLN B 1 15 ? -0.918 2.303 15.695 1 86.06 15 GLN B CA 1
ATOM 930 C C . GLN B 1 15 ? 0.365 2.184 14.883 1 86.06 15 GLN B C 1
ATOM 932 O O . GLN B 1 15 ? 1.204 3.088 14.898 1 86.06 15 GLN B O 1
ATOM 937 N N . ARG B 1 16 ? 0.555 1.125 14.133 1 86.69 16 ARG B N 1
ATOM 938 C CA . ARG B 1 16 ? 1.746 0.927 13.312 1 86.69 16 ARG B CA 1
ATOM 939 C C . ARG B 1 16 ? 1.763 1.889 12.133 1 86.69 16 ARG B C 1
ATOM 941 O O . ARG B 1 16 ? 2.807 2.449 11.797 1 86.69 16 ARG B O 1
ATOM 948 N N . VAL B 1 17 ? 0.667 2.018 11.516 1 92.75 17 VAL B N 1
ATOM 949 C CA . VAL B 1 17 ? 0.537 2.969 10.414 1 92.75 17 VAL B CA 1
ATOM 950 C C . VAL B 1 17 ? 0.922 4.367 10.898 1 92.75 17 VAL B C 1
ATOM 952 O O . VAL B 1 17 ? 1.682 5.07 10.227 1 92.75 17 VAL B O 1
ATOM 955 N N . ARG B 1 18 ? 0.455 4.668 12.055 1 92.31 18 ARG B N 1
ATOM 956 C CA . ARG B 1 18 ? 0.769 5.969 12.633 1 92.31 18 ARG B CA 1
ATOM 957 C C . ARG B 1 18 ? 2.27 6.125 12.852 1 92.31 18 ARG B C 1
ATOM 959 O O . ARG B 1 18 ? 2.832 7.191 12.602 1 92.31 18 ARG B O 1
ATOM 966 N N . ARG B 1 19 ? 2.875 5.125 13.312 1 90.94 19 ARG B N 1
ATOM 967 C CA . ARG B 1 19 ? 4.312 5.133 13.555 1 90.94 19 ARG B CA 1
ATOM 968 C C . ARG B 1 19 ? 5.082 5.398 12.266 1 90.94 19 ARG B C 1
ATOM 970 O O . ARG B 1 19 ? 6.047 6.164 12.258 1 90.94 19 ARG B O 1
ATOM 977 N N . ILE B 1 20 ? 4.676 4.77 11.242 1 92.69 20 ILE B N 1
ATOM 978 C CA . ILE B 1 20 ? 5.344 4.938 9.953 1 92.69 20 ILE B CA 1
ATOM 979 C C . ILE B 1 20 ? 5.18 6.375 9.477 1 92.69 20 ILE B C 1
ATOM 981 O O . ILE B 1 20 ? 6.137 6.988 8.992 1 92.69 20 ILE B O 1
ATOM 985 N N . ILE B 1 21 ? 3.99 6.945 9.703 1 93.75 21 ILE B N 1
ATOM 986 C CA . ILE B 1 21 ? 3.699 8.305 9.266 1 93.75 21 ILE B CA 1
ATOM 987 C C . ILE B 1 21 ? 4.547 9.297 10.055 1 93.75 21 ILE B C 1
ATOM 989 O O . ILE B 1 21 ? 5.062 10.266 9.5 1 93.75 21 ILE B O 1
ATOM 993 N N . LYS B 1 22 ? 4.723 9 11.289 1 91.81 22 LYS B N 1
ATOM 994 C CA . LYS B 1 22 ? 5.449 9.898 12.188 1 91.81 22 LYS B CA 1
ATOM 995 C C . LYS B 1 22 ? 6.934 9.945 11.828 1 91.81 22 LYS B C 1
ATOM 997 O O . LYS B 1 22 ? 7.633 10.898 12.188 1 91.81 22 LYS B O 1
ATOM 1002 N N . THR B 1 23 ? 7.344 8.953 11.219 1 90.38 23 THR B N 1
ATOM 1003 C CA . THR B 1 23 ? 8.75 8.93 10.82 1 90.38 23 THR B CA 1
ATOM 1004 C C . THR B 1 23 ? 8.992 9.875 9.648 1 90.38 23 THR B C 1
ATOM 1006 O O . THR B 1 23 ? 10.133 10.227 9.352 1 90.38 23 THR B O 1
ATOM 1009 N N . ASP B 1 24 ? 7.926 10.234 8.984 1 88.81 24 ASP B N 1
ATOM 1010 C CA . ASP B 1 24 ? 8.039 11.18 7.879 1 88.81 24 ASP B CA 1
ATOM 1011 C C . ASP B 1 24 ? 8.203 12.609 8.398 1 88.81 24 ASP B C 1
ATOM 1013 O O . ASP B 1 24 ? 7.27 13.188 8.953 1 88.81 24 ASP B O 1
ATOM 1017 N N . ARG B 1 25 ? 9.25 13.195 8.164 1 90.31 25 ARG B N 1
ATOM 1018 C CA . ARG B 1 25 ? 9.617 14.5 8.719 1 90.31 25 ARG B CA 1
ATOM 1019 C C . ARG B 1 25 ? 8.805 15.609 8.078 1 90.31 25 ARG B C 1
ATOM 1021 O O . ARG B 1 25 ? 8.695 16.703 8.633 1 90.31 25 ARG B O 1
ATOM 1028 N N . GLU B 1 26 ? 8.227 15.32 6.918 1 93.25 26 GLU B N 1
ATOM 1029 C CA . GLU B 1 26 ? 7.477 16.359 6.219 1 93.25 26 GLU B CA 1
ATOM 1030 C C . GLU B 1 26 ? 6.047 16.453 6.746 1 93.25 26 GLU B C 1
ATOM 1032 O O . GLU B 1 26 ? 5.383 17.484 6.57 1 93.25 26 GLU B O 1
ATOM 1037 N N . VAL B 1 27 ? 5.586 15.414 7.367 1 94.69 27 VAL B N 1
ATOM 1038 C CA . VAL B 1 27 ? 4.207 15.383 7.852 1 94.69 27 VAL B CA 1
ATOM 1039 C C . VAL B 1 27 ? 4.141 15.961 9.258 1 94.69 27 VAL B C 1
ATOM 1041 O O . VAL B 1 27 ? 4.82 15.477 10.172 1 94.69 27 VAL B O 1
ATOM 1044 N N . GLU B 1 28 ? 3.395 16.984 9.438 1 91.56 28 GLU B N 1
ATOM 1045 C CA . GLU B 1 28 ? 3.293 17.641 10.734 1 91.56 28 GLU B CA 1
ATOM 1046 C C . GLU B 1 28 ? 2.17 17.047 11.57 1 91.56 28 GLU B C 1
ATOM 1048 O O . GLU B 1 28 ? 2.396 16.609 12.703 1 91.56 28 GLU B O 1
ATOM 1053 N N . LEU B 1 29 ? 0.913 17.125 10.961 1 95.94 29 LEU B N 1
ATOM 1054 C CA . LEU B 1 29 ? -0.26 16.641 11.672 1 95.94 29 LEU B CA 1
ATOM 1055 C C . LEU B 1 29 ? -1.134 15.781 10.766 1 95.94 29 LEU B C 1
ATOM 1057 O O . LEU B 1 29 ? -1.263 16.078 9.57 1 95.94 29 LEU B O 1
ATOM 1061 N N . VAL B 1 30 ? -1.648 14.703 11.367 1 96.81 30 VAL B N 1
ATOM 1062 C CA . VAL B 1 30 ? -2.576 13.828 10.656 1 96.81 30 VAL B CA 1
ATOM 1063 C C . VAL B 1 30 ? -3.73 13.438 11.578 1 96.81 30 VAL B C 1
ATOM 1065 O O . VAL B 1 30 ? -3.52 13.133 12.758 1 96.81 30 VAL B O 1
ATOM 1068 N N . THR B 1 31 ? -4.918 13.484 11.117 1 96.56 31 THR B N 1
ATOM 1069 C CA . THR B 1 31 ? -6.082 13.156 11.93 1 96.56 31 THR B CA 1
ATOM 1070 C C . THR B 1 31 ? -6.203 11.648 12.117 1 96.56 31 THR B C 1
ATOM 1072 O O . THR B 1 31 ? -5.684 10.875 11.312 1 96.56 31 THR B O 1
ATOM 1075 N N . GLY B 1 32 ? -6.891 11.219 13.219 1 94.19 32 GLY B N 1
ATOM 1076 C CA . GLY B 1 32 ? -7.141 9.812 13.469 1 94.19 32 GLY B CA 1
ATOM 1077 C C . GLY B 1 32 ? -7.926 9.141 12.352 1 94.19 32 GLY B C 1
ATOM 1078 O O . GLY B 1 32 ? -7.637 8 11.984 1 94.19 32 GLY B O 1
ATOM 1079 N N . GLU B 1 33 ? -8.867 9.836 11.828 1 95.31 33 GLU B N 1
ATOM 1080 C CA . GLU B 1 33 ? -9.672 9.312 10.727 1 95.31 33 GLU B CA 1
ATOM 1081 C C . GLU B 1 33 ? -8.82 9.047 9.492 1 95.31 33 GLU B C 1
ATOM 1083 O O . GLU B 1 33 ? -9.016 8.055 8.789 1 95.31 33 GLU B O 1
ATOM 1088 N N . SER B 1 34 ? -7.949 9.953 9.258 1 96.12 34 SER B N 1
ATOM 1089 C CA . SER B 1 34 ? -7.051 9.828 8.117 1 96.12 34 SER B CA 1
ATOM 1090 C C . SER B 1 34 ? -6.125 8.625 8.273 1 96.12 34 SER B C 1
ATOM 1092 O O . SER B 1 34 ? -5.934 7.855 7.332 1 96.12 34 SER B O 1
ATOM 1094 N N . VAL B 1 35 ? -5.621 8.484 9.414 1 94.56 35 VAL B N 1
ATOM 1095 C CA . VAL B 1 35 ? -4.746 7.352 9.695 1 94.56 35 VAL B CA 1
ATOM 1096 C C . VAL B 1 35 ? -5.504 6.043 9.484 1 94.56 35 VAL B C 1
ATOM 1098 O O . VAL B 1 35 ? -4.965 5.09 8.922 1 94.56 35 VAL B O 1
ATOM 1101 N N . PHE B 1 36 ? -6.703 6.09 9.875 1 92.56 36 PHE B N 1
ATOM 1102 C CA . PHE B 1 36 ? -7.551 4.914 9.719 1 92.56 36 PHE B CA 1
ATOM 1103 C C . PHE B 1 36 ? -7.758 4.594 8.242 1 92.56 36 PHE B C 1
ATOM 1105 O O . PHE B 1 36 ? -7.672 3.434 7.836 1 92.56 36 PHE B O 1
ATOM 1112 N N . LEU B 1 37 ? -7.953 5.621 7.543 1 94.06 37 LEU B N 1
ATOM 1113 C CA . LEU B 1 37 ? -8.18 5.422 6.117 1 94.06 37 LEU B CA 1
ATOM 1114 C C . LEU B 1 37 ? -6.934 4.871 5.438 1 94.06 37 LEU B C 1
ATOM 1116 O O . LEU B 1 37 ? -7.027 3.984 4.586 1 94.06 37 LEU B O 1
ATOM 1120 N N . ILE B 1 38 ? -5.855 5.383 5.801 1 95.88 38 ILE B N 1
ATOM 1121 C CA . ILE B 1 38 ? -4.609 4.879 5.238 1 95.88 38 ILE B CA 1
ATOM 1122 C C . ILE B 1 38 ? -4.441 3.404 5.598 1 95.88 38 ILE B C 1
ATOM 1124 O O . ILE B 1 38 ? -3.973 2.609 4.777 1 95.8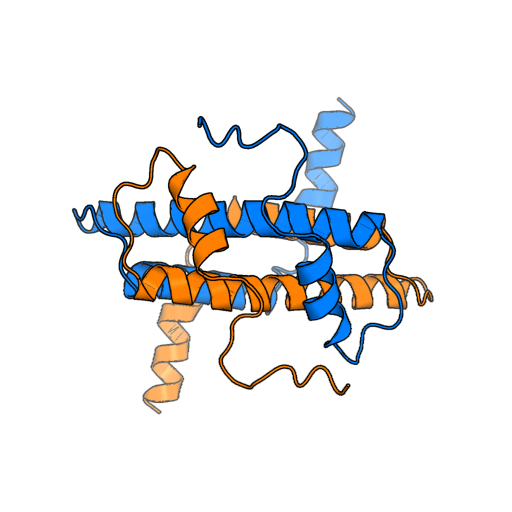8 38 ILE B O 1
ATOM 1128 N N . SER B 1 39 ? -4.824 3.029 6.77 1 93.12 39 SER B N 1
ATOM 1129 C CA . SER B 1 39 ? -4.73 1.638 7.199 1 93.12 39 SER B CA 1
ATOM 1130 C C . SER B 1 39 ? -5.586 0.73 6.324 1 93.12 39 SER B C 1
ATOM 1132 O O . SER B 1 39 ? -5.137 -0.34 5.906 1 93.12 39 SER B O 1
ATOM 1134 N N . LYS B 1 40 ? -6.758 1.206 6.059 1 91.94 40 LYS B N 1
ATOM 1135 C CA . LYS B 1 40 ? -7.641 0.448 5.18 1 91.94 40 LYS B CA 1
ATOM 1136 C C . LYS B 1 40 ? -7.074 0.366 3.766 1 91.94 40 LYS B C 1
ATOM 1138 O O . LYS B 1 40 ? -7.109 -0.693 3.135 1 91.94 40 LYS B O 1
ATOM 1143 N N . ALA B 1 41 ? -6.555 1.452 3.248 1 93.62 41 ALA B N 1
ATOM 1144 C CA . ALA B 1 41 ? -5.93 1.509 1.929 1 93.62 41 ALA B CA 1
ATOM 1145 C C . ALA B 1 41 ? -4.742 0.558 1.845 1 93.62 41 ALA B C 1
ATOM 1147 O O . ALA B 1 41 ? -4.535 -0.099 0.822 1 93.62 41 ALA B O 1
ATOM 1148 N N . THR B 1 42 ? -4.027 0.482 2.939 1 94.12 42 THR B N 1
ATOM 1149 C CA . THR B 1 42 ? -2.85 -0.376 3.016 1 94.12 42 THR B CA 1
ATOM 1150 C C . THR B 1 42 ? -3.246 -1.847 2.934 1 94.12 42 THR B C 1
ATOM 1152 O O . THR B 1 42 ? -2.594 -2.635 2.244 1 94.12 42 THR B O 1
ATOM 1155 N N . GLU B 1 43 ? -4.266 -2.176 3.631 1 91.94 43 GLU B N 1
ATOM 1156 C CA . GLU B 1 43 ? -4.773 -3.541 3.547 1 91.94 43 GLU B CA 1
ATOM 1157 C C . GLU B 1 43 ? -5.152 -3.9 2.111 1 91.94 43 GLU B C 1
ATOM 1159 O O . GLU B 1 43 ? -4.809 -4.98 1.628 1 91.94 43 GLU B O 1
ATOM 1164 N N . LEU B 1 44 ? -5.832 -3.006 1.466 1 92.12 44 LEU B N 1
ATOM 1165 C CA . LEU B 1 44 ? -6.234 -3.213 0.079 1 92.12 44 LEU B CA 1
ATOM 1166 C C . LEU B 1 44 ? -5.016 -3.305 -0.833 1 92.12 44 LEU B C 1
ATOM 1168 O O . LEU B 1 44 ? -5.004 -4.09 -1.782 1 92.12 44 LEU B O 1
ATOM 1172 N N . PHE B 1 45 ? -4.047 -2.561 -0.549 1 93.38 45 PHE B N 1
ATOM 1173 C CA . PHE B 1 45 ? -2.805 -2.566 -1.313 1 93.38 45 PHE B CA 1
ATOM 1174 C C . PHE B 1 45 ? -2.129 -3.93 -1.237 1 93.38 45 PHE B C 1
ATOM 1176 O O . PHE B 1 45 ? -1.669 -4.457 -2.252 1 93.38 45 PHE B O 1
ATOM 1183 N N . VAL B 1 46 ? -2.062 -4.477 -0.053 1 95.19 46 VAL B N 1
ATOM 1184 C CA . VAL B 1 46 ? -1.461 -5.797 0.122 1 95.19 46 VAL B CA 1
ATOM 1185 C C . VAL B 1 46 ? -2.217 -6.824 -0.717 1 95.19 46 VAL B C 1
ATOM 1187 O O . VAL B 1 46 ? -1.605 -7.641 -1.408 1 95.19 46 VAL B O 1
ATOM 1190 N N . LYS B 1 47 ? -3.486 -6.785 -0.642 1 93.12 47 LYS B N 1
ATOM 1191 C CA . LYS B 1 47 ? -4.316 -7.699 -1.423 1 93.12 47 LYS B CA 1
ATOM 1192 C C . LYS B 1 47 ? -4.098 -7.5 -2.92 1 93.12 47 LYS B C 1
ATOM 1194 O O . LYS B 1 47 ? -4.016 -8.469 -3.676 1 93.12 47 LYS B O 1
ATOM 1199 N N . PHE B 1 48 ? -4.004 -6.316 -3.293 1 92.38 48 PHE B N 1
ATOM 1200 C CA . PHE B 1 48 ? -3.762 -5.977 -4.691 1 92.38 48 PHE B CA 1
ATOM 1201 C C . PHE B 1 48 ? -2.436 -6.555 -5.168 1 92.38 48 PHE B C 1
ATOM 1203 O O . PHE B 1 48 ? -2.375 -7.195 -6.219 1 92.38 48 PHE B O 1
ATOM 1210 N N . MET B 1 49 ? -1.386 -6.367 -4.402 1 94.75 49 MET B N 1
ATOM 1211 C CA . MET B 1 49 ? -0.064 -6.879 -4.754 1 94.75 49 MET B CA 1
ATOM 1212 C C . MET B 1 49 ? -0.093 -8.398 -4.91 1 94.75 49 MET B C 1
ATOM 1214 O O . MET B 1 49 ? 0.463 -8.93 -5.871 1 94.75 49 MET B O 1
ATOM 1218 N N . ALA B 1 50 ? -0.729 -9.055 -3.973 1 95.75 50 ALA B N 1
ATOM 1219 C CA . ALA B 1 50 ? -0.814 -10.516 -3.982 1 95.75 50 ALA B CA 1
ATOM 1220 C C . ALA B 1 50 ? -1.579 -11.008 -5.203 1 95.75 50 ALA B C 1
ATOM 1222 O O . ALA B 1 50 ? -1.127 -11.922 -5.898 1 95.75 50 ALA B O 1
ATOM 1223 N N . THR B 1 51 ? -2.68 -10.359 -5.457 1 93.62 51 THR B N 1
ATOM 1224 C CA . THR B 1 51 ? -3.539 -10.773 -6.562 1 93.62 51 THR B CA 1
ATOM 1225 C C . THR B 1 51 ? -2.842 -10.555 -7.902 1 93.62 51 THR B C 1
ATOM 1227 O O . THR B 1 51 ? -2.863 -11.43 -8.773 1 93.62 51 THR B O 1
ATOM 1230 N N . GLN B 1 52 ? -2.232 -9.438 -8.086 1 93 52 GLN B N 1
ATOM 1231 C CA . GLN B 1 52 ? -1.532 -9.141 -9.328 1 93 52 GLN B CA 1
ATOM 1232 C C . GLN B 1 52 ? -0.338 -10.078 -9.523 1 93 52 GLN B C 1
ATOM 1234 O O . GLN B 1 52 ? -0.07 -10.531 -10.641 1 93 52 GLN B O 1
ATOM 1239 N N . SER B 1 53 ? 0.368 -10.32 -8.461 1 95.5 53 SER B N 1
ATOM 1240 C CA . SER B 1 53 ? 1.504 -11.234 -8.531 1 95.5 53 SER B CA 1
ATOM 1241 C C . SER B 1 53 ? 1.056 -12.648 -8.891 1 95.5 53 SER B C 1
ATOM 1243 O O . SER B 1 53 ? 1.755 -13.367 -9.609 1 95.5 53 SER B O 1
ATOM 1245 N N . LEU B 1 54 ? -0.122 -12.992 -8.391 1 95.88 54 LEU B N 1
ATOM 1246 C CA . LEU B 1 54 ? -0.688 -14.305 -8.688 1 95.88 54 LEU B CA 1
ATOM 1247 C C . LEU B 1 54 ? -0.982 -14.438 -10.18 1 95.88 54 LEU B C 1
ATOM 1249 O O . LEU B 1 54 ? -0.755 -15.5 -10.758 1 95.88 54 LEU B O 1
ATOM 1253 N N . GLU B 1 55 ? -1.508 -13.391 -10.742 1 94.12 55 GLU B N 1
ATOM 1254 C CA . GLU B 1 55 ? -1.778 -13.406 -12.172 1 94.12 55 GLU B CA 1
ATOM 1255 C C . GLU B 1 55 ? -0.508 -13.688 -12.969 1 94.12 55 GLU B C 1
ATOM 1257 O O . GLU B 1 55 ? -0.516 -14.508 -13.891 1 94.12 55 GLU B O 1
ATOM 1262 N N . HIS B 1 56 ? 0.561 -13 -12.578 1 92.69 56 HIS B N 1
ATOM 1263 C CA . HIS B 1 56 ? 1.84 -13.227 -13.242 1 92.69 56 HIS B CA 1
ATOM 1264 C C . HIS B 1 56 ? 2.361 -14.633 -12.977 1 92.69 56 HIS B C 1
ATOM 1266 O O . HIS B 1 56 ? 2.924 -15.273 -13.867 1 92.69 56 HIS B O 1
ATOM 1272 N N . CYS B 1 57 ? 2.23 -15.102 -11.797 1 95.5 57 CYS B N 1
ATOM 1273 C CA . CYS B 1 57 ? 2.602 -16.438 -11.375 1 95.5 57 CYS B CA 1
ATOM 1274 C C . CYS B 1 57 ? 1.874 -17.5 -12.203 1 95.5 57 CYS B C 1
ATOM 1276 O O . CYS B 1 57 ? 2.492 -18.438 -12.695 1 95.5 57 CYS B O 1
ATOM 1278 N N . ARG B 1 58 ? 0.635 -17.328 -12.391 1 94.88 58 ARG B N 1
ATOM 1279 C CA . ARG B 1 58 ? -0.204 -18.266 -13.133 1 94.88 58 ARG B CA 1
ATOM 1280 C C . ARG B 1 58 ? 0.172 -18.281 -14.609 1 94.88 58 ARG B C 1
ATOM 1282 O O . ARG B 1 58 ? 0.11 -19.328 -15.266 1 94.88 58 ARG B O 1
ATOM 1289 N N . LYS B 1 59 ? 0.48 -17.172 -15.148 1 94.56 59 LYS B N 1
ATOM 1290 C CA . LYS B 1 59 ? 0.93 -17.094 -16.531 1 94.56 59 LYS B CA 1
ATOM 1291 C C . LYS B 1 59 ? 2.152 -17.969 -16.766 1 94.56 59 LYS B C 1
ATOM 1293 O O . LYS B 1 59 ? 2.322 -18.531 -17.859 1 94.56 59 LYS B O 1
ATOM 1298 N N . ASP B 1 60 ? 3.016 -18.094 -15.812 1 95 60 ASP B N 1
ATOM 1299 C CA . ASP B 1 60 ? 4.211 -18.938 -15.883 1 95 60 ASP B CA 1
ATOM 1300 C C . ASP B 1 60 ? 3.9 -20.375 -15.484 1 95 60 ASP B C 1
ATOM 1302 O O . ASP B 1 60 ? 4.812 -21.172 -15.281 1 95 60 ASP B O 1
ATOM 1306 N N . LYS B 1 61 ? 2.672 -20.688 -15.297 1 95.88 61 LYS B N 1
ATOM 1307 C CA . LYS B 1 61 ? 2.178 -22.016 -14.938 1 95.88 61 LYS B CA 1
ATOM 1308 C C . LYS B 1 61 ? 2.732 -22.469 -13.594 1 95.88 61 LYS B C 1
ATOM 1310 O O . LYS B 1 61 ? 3.1 -23.625 -13.422 1 95.88 61 LYS B O 1
ATOM 1315 N N . ARG B 1 62 ? 2.871 -21.625 -12.719 1 96.38 62 ARG B N 1
ATOM 1316 C CA . ARG B 1 62 ? 3.316 -21.891 -11.359 1 96.38 62 ARG B CA 1
ATOM 1317 C C . ARG B 1 62 ? 2.199 -21.641 -10.359 1 96.38 62 ARG B C 1
ATOM 1319 O O . ARG B 1 62 ? 1.24 -20.922 -10.656 1 96.38 62 ARG B O 1
ATOM 1326 N N . LYS B 1 63 ? 2.42 -22.25 -9.188 1 94.94 63 LYS B N 1
ATOM 1327 C CA . LYS B 1 63 ? 1.442 -22.078 -8.117 1 94.94 63 LYS B CA 1
ATOM 1328 C C . LYS B 1 63 ? 2.01 -21.219 -6.984 1 94.94 63 LYS B C 1
ATOM 1330 O O . LYS B 1 63 ? 1.258 -20.688 -6.172 1 94.94 63 LYS B O 1
ATOM 1335 N N . THR B 1 64 ? 3.348 -21.156 -6.934 1 97.06 64 THR B N 1
ATOM 1336 C CA . THR B 1 64 ? 4.027 -20.438 -5.855 1 97.06 64 THR B CA 1
ATOM 1337 C C . THR B 1 64 ? 4.461 -19.047 -6.312 1 97.06 64 THR B C 1
ATOM 1339 O O . THR B 1 64 ? 5.242 -18.922 -7.258 1 97.06 64 THR B O 1
ATOM 1342 N N . ILE B 1 65 ? 3.889 -18.031 -5.648 1 97.19 65 ILE B N 1
ATOM 1343 C CA . ILE B 1 65 ? 4.328 -16.672 -5.918 1 97.19 65 ILE B CA 1
ATOM 1344 C C . ILE B 1 65 ? 5.773 -16.484 -5.449 1 97.19 65 ILE B C 1
ATOM 1346 O O . ILE B 1 65 ? 6.098 -16.781 -4.297 1 97.19 65 ILE B O 1
ATOM 1350 N N . GLN B 1 66 ? 6.566 -16.016 -6.316 1 97.5 66 GLN B N 1
ATOM 1351 C CA . GLN B 1 66 ? 7.984 -15.828 -6.027 1 97.5 66 GLN B CA 1
ATOM 1352 C C . GLN B 1 66 ? 8.344 -14.344 -6.004 1 97.5 66 GLN B C 1
ATOM 1354 O O . GLN B 1 66 ? 7.57 -13.5 -6.457 1 97.5 66 GLN B O 1
ATOM 1359 N N . TYR B 1 67 ? 9.531 -14.148 -5.578 1 96.31 67 TYR B N 1
ATOM 1360 C CA . TYR B 1 67 ? 10.07 -12.805 -5.43 1 96.31 67 TYR B CA 1
ATOM 1361 C C . TYR B 1 67 ? 9.969 -12.031 -6.742 1 96.31 67 TYR B C 1
ATOM 1363 O O . TYR B 1 67 ? 9.547 -10.867 -6.754 1 96.31 67 TYR B O 1
ATOM 1371 N N . LYS B 1 68 ? 10.289 -12.625 -7.82 1 95.81 68 LYS B N 1
ATOM 1372 C CA . LYS B 1 68 ? 10.328 -11.969 -9.125 1 95.81 68 LYS B CA 1
ATOM 1373 C C . LYS B 1 68 ? 8.945 -11.477 -9.531 1 95.81 68 LYS B C 1
ATOM 1375 O O . LYS B 1 68 ? 8.812 -10.461 -10.219 1 95.81 68 LYS B O 1
ATOM 1380 N N . ASP B 1 69 ? 7.902 -12.219 -9.156 1 96.12 69 ASP B N 1
ATOM 1381 C CA . ASP B 1 69 ? 6.531 -11.836 -9.477 1 96.12 69 ASP B CA 1
ATOM 1382 C C . ASP B 1 69 ? 6.145 -10.539 -8.773 1 96.12 69 ASP B C 1
ATOM 1384 O O . ASP B 1 69 ? 5.559 -9.648 -9.391 1 96.12 69 ASP B O 1
ATOM 1388 N N . ILE B 1 70 ? 6.539 -10.391 -7.512 1 96.56 70 ILE B N 1
ATOM 1389 C CA . ILE B 1 70 ? 6.219 -9.211 -6.719 1 96.56 70 ILE B CA 1
ATOM 1390 C C . ILE B 1 70 ? 7.031 -8.016 -7.219 1 96.56 70 ILE B C 1
ATOM 1392 O O . ILE B 1 70 ? 6.516 -6.902 -7.312 1 96.56 70 ILE B O 1
ATOM 1396 N N . CYS B 1 71 ? 8.258 -8.258 -7.547 1 95.25 71 CYS B N 1
ATOM 1397 C CA . CYS B 1 71 ? 9.148 -7.191 -7.992 1 95.25 71 CYS B CA 1
ATOM 1398 C C . CYS B 1 71 ? 8.609 -6.516 -9.242 1 95.25 71 CYS B C 1
ATOM 1400 O O . CYS B 1 71 ? 8.602 -5.285 -9.336 1 95.25 71 CYS B O 1
ATOM 1402 N N . LYS B 1 72 ? 8.172 -7.305 -10.102 1 91.69 72 LYS B N 1
ATOM 1403 C CA . LYS B 1 72 ? 7.625 -6.758 -11.344 1 91.69 72 LYS B CA 1
ATOM 1404 C C . LYS B 1 72 ? 6.449 -5.832 -11.062 1 91.69 72 LYS B C 1
ATOM 1406 O O . LYS B 1 72 ? 6.391 -4.715 -11.586 1 91.69 72 LYS B O 1
ATOM 1411 N N . ILE B 1 73 ? 5.582 -6.246 -10.266 1 91.81 73 ILE B N 1
ATOM 1412 C CA . ILE B 1 73 ? 4.383 -5.477 -9.953 1 91.81 73 ILE B CA 1
ATOM 1413 C C . ILE B 1 73 ? 4.762 -4.227 -9.164 1 91.81 73 ILE B C 1
ATOM 1415 O O . ILE B 1 73 ? 4.199 -3.152 -9.383 1 91.81 73 ILE B O 1
ATOM 1419 N N . PHE B 1 74 ? 5.723 -4.371 -8.312 1 91.69 74 PHE B N 1
ATOM 1420 C CA . PHE B 1 74 ? 6.156 -3.26 -7.469 1 91.69 74 PHE B CA 1
ATOM 1421 C C . PHE B 1 74 ? 6.781 -2.156 -8.312 1 91.69 74 PHE B C 1
ATOM 1423 O O . PHE B 1 74 ? 6.527 -0.972 -8.086 1 91.69 74 PHE B O 1
ATOM 1430 N N . VAL B 1 75 ? 7.527 -2.525 -9.273 1 89.62 75 VAL B N 1
ATOM 1431 C CA . VAL B 1 75 ? 8.141 -1.554 -10.172 1 89.62 75 VAL B CA 1
ATOM 1432 C C . VAL B 1 75 ? 7.055 -0.796 -10.93 1 89.62 75 VAL B C 1
ATOM 1434 O O . VAL B 1 75 ? 7.129 0.426 -11.078 1 89.62 75 VAL B O 1
ATOM 1437 N N . TYR B 1 76 ? 6.16 -1.518 -11.367 1 82 76 TYR B N 1
ATOM 1438 C CA . TYR B 1 76 ? 5.039 -0.881 -12.047 1 82 76 TYR B CA 1
ATOM 1439 C C . TYR B 1 76 ? 4.316 0.088 -11.117 1 82 76 TYR B C 1
ATOM 1441 O O . TYR B 1 76 ? 3.943 1.189 -11.523 1 82 76 TYR B O 1
ATOM 1449 N N . PHE B 1 77 ? 4.129 -0.261 -9.977 1 84.12 77 PHE B N 1
ATOM 1450 C CA . PHE B 1 77 ? 3.496 0.579 -8.969 1 84.12 77 PHE B CA 1
ATOM 1451 C C . PHE B 1 77 ? 4.297 1.856 -8.742 1 84.12 77 PHE B C 1
ATOM 1453 O O . PHE B 1 77 ? 3.738 2.955 -8.758 1 84.12 77 PHE B O 1
ATOM 1460 N N . LEU B 1 78 ? 5.547 1.772 -8.602 1 83.5 78 LEU B N 1
ATOM 1461 C CA . LEU B 1 78 ? 6.406 2.926 -8.352 1 83.5 78 LEU B CA 1
ATOM 1462 C C . LEU B 1 78 ? 6.406 3.875 -9.547 1 83.5 78 LEU B C 1
ATOM 1464 O O . LEU B 1 78 ? 6.383 5.098 -9.367 1 83.5 78 LEU B O 1
ATOM 1468 N N . LEU B 1 79 ? 6.398 3.297 -10.648 1 80.44 79 LEU B N 1
ATOM 1469 C CA . LEU B 1 79 ? 6.375 4.113 -11.852 1 80.44 79 LEU B CA 1
ATOM 1470 C C . LEU B 1 79 ? 5.051 4.855 -11.984 1 80.44 79 LEU B C 1
ATOM 1472 O O . LEU B 1 79 ? 5.016 5.988 -12.477 1 80.44 79 LEU B O 1
ATOM 1476 N N . SER B 1 80 ? 4.07 4.242 -11.523 1 77.88 80 SER B N 1
ATOM 1477 C CA . SER B 1 80 ? 2.754 4.871 -11.57 1 77.88 80 SER B CA 1
ATOM 1478 C C . SER B 1 80 ? 2.674 6.059 -10.617 1 77.88 80 SER B C 1
ATOM 1480 O O . SER B 1 80 ? 1.952 7.023 -10.875 1 77.88 80 SER B O 1
ATOM 1482 N N . LEU B 1 81 ? 3.375 5.977 -9.508 1 74.56 81 LEU B N 1
ATOM 1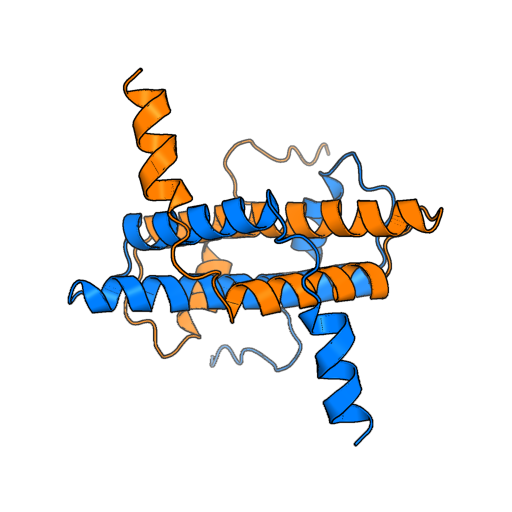483 C CA . LEU B 1 81 ? 3.416 7.051 -8.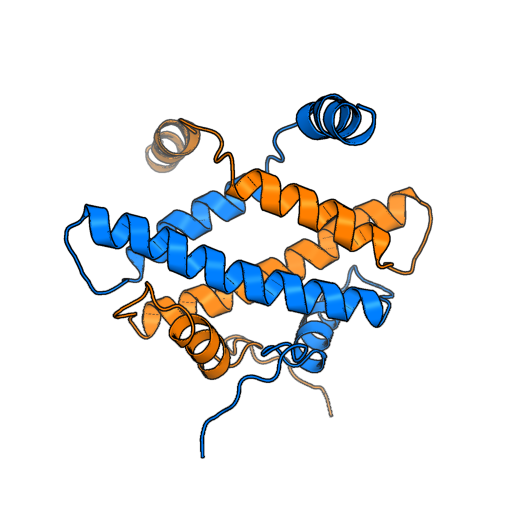523 1 74.56 81 LEU B CA 1
ATOM 1484 C C . LEU B 1 81 ? 4.199 8.242 -9.055 1 74.56 81 LEU B C 1
ATOM 1486 O O . LEU B 1 81 ? 3.895 9.391 -8.719 1 74.56 81 LEU B O 1
ATOM 1490 N N . ALA B 1 82 ? 5.316 7.992 -9.688 1 72.62 82 ALA B N 1
ATOM 1491 C CA . ALA B 1 82 ? 6.188 9.039 -10.227 1 72.62 82 ALA B CA 1
ATOM 1492 C C . ALA B 1 82 ? 5.508 9.773 -11.375 1 72.62 82 ALA B C 1
ATOM 1494 O O . ALA B 1 82 ? 5.781 10.953 -11.609 1 72.62 82 ALA B O 1
ATOM 1495 N N . HIS B 1 83 ? 4.891 9.195 -12.273 1 60.59 83 HIS B N 1
ATOM 1496 C CA . HIS B 1 83 ? 4.246 9.828 -13.422 1 60.59 83 HIS B CA 1
ATOM 1497 C C . HIS B 1 83 ? 2.729 9.781 -13.297 1 60.59 83 HIS B C 1
ATOM 1499 O O . HIS B 1 83 ? 2.074 8.922 -13.883 1 60.59 83 HIS B O 1
ATOM 1505 N N . PRO B 1 84 ? 2.359 10.398 -12.312 1 50.97 84 PRO B N 1
ATOM 1506 C CA . PRO B 1 84 ? 0.896 10.352 -12.297 1 50.97 84 PRO B CA 1
ATOM 1507 C C . PRO B 1 84 ? 0.278 10.68 -13.648 1 50.97 84 PRO B C 1
ATOM 1509 O O . PRO B 1 84 ? 0.805 11.516 -14.391 1 50.97 84 PRO B O 1
ATOM 1512 N N . LYS B 1 85 ? -0.107 9.695 -14.305 1 44.31 85 LYS B N 1
ATOM 1513 C CA . LYS B 1 85 ? -0.755 10.117 -15.547 1 44.31 85 LYS B CA 1
ATOM 1514 C C . LYS B 1 85 ? -1.373 11.5 -15.398 1 44.31 85 LYS B C 1
ATOM 1516 O O . LYS B 1 85 ? -1.954 11.82 -14.359 1 44.31 85 LYS B O 1
ATOM 1521 N N . SER B 1 86 ? -0.83 12.641 -15.898 1 40.41 86 SER B N 1
ATOM 1522 C CA . SER B 1 86 ? -1.492 13.938 -16.016 1 40.41 86 SER B CA 1
ATOM 1523 C C . SER B 1 86 ? -2.98 13.828 -15.703 1 40.41 86 SER B C 1
ATOM 1525 O O . SER B 1 86 ? -3.512 12.727 -15.562 1 40.41 86 SER B O 1
ATOM 1527 N N . GLU B 1 87 ? -3.883 14.672 -16.547 1 37.72 87 GLU B N 1
ATOM 1528 C CA . GLU B 1 87 ? -5.309 14.969 -16.609 1 37.72 87 GLU B CA 1
ATOM 1529 C C . GLU B 1 87 ? -6.148 13.703 -16.531 1 37.72 87 GLU B C 1
ATOM 1531 O O . GLU B 1 87 ? -6.422 13.062 -17.547 1 37.72 87 GLU B O 1
ATOM 1536 N N . CYS B 1 88 ? -5.871 13.039 -15.836 1 34.06 88 CYS B N 1
ATOM 1537 C CA . CYS B 1 88 ? -6.914 12.023 -15.891 1 34.06 88 CYS B CA 1
ATOM 1538 C C . CYS B 1 88 ? -8.297 12.656 -15.797 1 34.06 88 CYS B C 1
ATOM 1540 O O . CYS B 1 88 ? -8.688 13.156 -14.742 1 34.06 88 CYS B O 1
ATOM 1542 N N . ASN B 1 89 ? -8.672 13.43 -16.688 1 33.5 89 ASN B N 1
ATOM 1543 C CA . ASN B 1 89 ? -10.008 13.867 -17.094 1 33.5 89 ASN B CA 1
ATOM 1544 C C . ASN B 1 89 ? -11.062 12.812 -16.766 1 33.5 89 ASN B C 1
ATOM 1546 O O . ASN B 1 89 ? -12.234 12.977 -17.109 1 33.5 89 ASN B O 1
ATOM 1550 N N . ILE B 1 90 ? -10.633 11.711 -16.516 1 34 90 ILE B N 1
ATOM 1551 C CA . ILE B 1 90 ? -11.703 10.742 -16.328 1 34 90 ILE B CA 1
ATOM 1552 C C . ILE B 1 90 ? -12.477 11.07 -15.055 1 34 90 ILE B C 1
ATOM 1554 O O . ILE B 1 90 ? -13.688 10.867 -14.984 1 34 90 ILE B O 1
ATOM 1558 N N . CYS B 1 91 ? -11.766 11.375 -13.945 1 35.06 91 CYS B N 1
ATOM 1559 C CA . CYS B 1 91 ? -12.617 11.656 -12.789 1 35.06 91 CYS B CA 1
ATOM 1560 C C . CYS B 1 91 ? -13.477 12.891 -13.031 1 35.06 91 CYS B C 1
ATOM 1562 O O . CYS B 1 91 ? -14.422 13.148 -12.273 1 35.06 91 CYS B O 1
ATOM 1564 N N . ASP B 1 92 ? -12.953 13.828 -13.602 1 32.34 92 ASP B N 1
ATOM 1565 C CA . ASP B 1 92 ? -13.883 14.922 -13.859 1 32.34 92 ASP B CA 1
ATOM 1566 C C . ASP B 1 92 ? -15.039 14.461 -14.75 1 32.34 92 ASP B C 1
ATOM 1568 O O . ASP B 1 92 ? -16.156 14.984 -14.648 1 32.34 92 ASP B O 1
ATOM 1572 N N . LYS B 1 93 ? -14.688 13.836 -15.898 1 32.09 93 LYS B N 1
ATOM 1573 C CA . LYS B 1 93 ? -15.805 13.719 -16.844 1 32.09 93 LYS B CA 1
ATOM 1574 C C . LYS B 1 93 ? -16.828 12.711 -16.344 1 32.09 93 LYS B C 1
ATOM 1576 O O . LYS B 1 93 ? -18.047 12.906 -16.516 1 32.09 93 LYS B O 1
ATOM 1581 N N . ASP B 1 94 ? -16.406 11.312 -16.188 1 34.47 94 ASP B N 1
ATOM 1582 C CA . ASP B 1 94 ? -17.469 10.312 -16.25 1 34.47 94 ASP B CA 1
ATOM 1583 C C . ASP B 1 94 ? -18.188 10.188 -14.906 1 34.47 94 ASP B C 1
ATOM 1585 O O . ASP B 1 94 ? -19.234 9.539 -14.812 1 34.47 94 ASP B O 1
ATOM 1589 N N . ALA B 1 95 ? -17.469 10.297 -13.805 1 35.19 95 ALA B N 1
ATOM 1590 C CA . ALA B 1 95 ? -18.281 10.148 -12.602 1 35.19 95 ALA B CA 1
ATOM 1591 C C . ALA B 1 95 ? -19.391 11.195 -12.555 1 35.19 95 ALA B C 1
ATOM 1593 O O . ALA B 1 95 ? -20.359 11.055 -11.797 1 35.19 95 ALA B O 1
ATOM 1594 N N . ASN B 1 96 ? -19.094 12.305 -12.953 1 32.06 96 ASN B N 1
ATOM 1595 C CA . ASN B 1 96 ? -20.156 13.289 -13.023 1 32.06 96 ASN B CA 1
ATOM 1596 C C . ASN B 1 96 ? -21.328 12.797 -13.875 1 32.06 96 ASN B C 1
ATOM 1598 O O . ASN B 1 96 ? -22.453 13.281 -13.742 1 32.06 96 ASN B O 1
ATOM 1602 N N . ASN B 1 97 ? -21.031 12.086 -14.883 1 34.75 97 ASN B N 1
ATOM 1603 C CA . ASN B 1 97 ? -22.156 11.734 -15.742 1 34.75 97 ASN B CA 1
ATOM 1604 C C . ASN B 1 97 ? -23 10.625 -15.125 1 34.75 97 ASN B C 1
ATOM 1606 O O . ASN B 1 97 ? -24.203 10.539 -15.391 1 34.75 97 ASN B O 1
ATOM 1610 N N . SER B 1 98 ? -22.453 9.586 -14.508 1 37.34 98 SER B N 1
ATOM 1611 C CA . SER B 1 98 ? -23.359 8.516 -14.125 1 37.34 98 SER B CA 1
ATOM 1612 C C . SER B 1 98 ? -24.234 8.938 -12.953 1 37.34 98 SER B C 1
ATOM 1614 O O . SER B 1 98 ? -25.234 8.273 -12.641 1 37.34 98 SER B O 1
ATOM 1616 N N . LEU B 1 99 ? -23.719 9.672 -12.055 1 34.38 99 LEU B N 1
ATOM 1617 C CA . LEU B 1 99 ? -24.641 10.031 -10.969 1 34.38 99 LEU B CA 1
ATOM 1618 C C . LEU B 1 99 ? -25.734 10.969 -11.469 1 34.38 99 LEU B C 1
ATOM 1620 O O . LEU B 1 99 ? -26.859 10.938 -10.969 1 34.38 99 LEU B O 1
ATOM 1624 N N . HIS B 1 100 ? -25.422 11.766 -12.359 1 33.59 100 HIS B N 1
ATOM 1625 C CA . HIS B 1 100 ? -26.5 12.664 -12.75 1 33.59 100 HIS B CA 1
ATOM 1626 C C . HIS B 1 100 ? -27.359 12.039 -13.836 1 33.59 100 HIS B C 1
ATOM 1628 O O . HIS B 1 100 ? -28.344 12.641 -14.273 1 33.59 100 HIS B O 1
ATOM 1634 N N . LYS B 1 101 ? -26.969 10.93 -14.352 1 25.88 101 LYS B N 1
ATOM 1635 C CA . LYS B 1 101 ? -28.047 10.43 -15.195 1 25.88 101 LYS B CA 1
ATOM 1636 C C . LYS B 1 101 ? -28.969 9.492 -14.414 1 25.88 101 LYS B C 1
ATOM 1638 O O . LYS B 1 101 ? -28.5 8.672 -13.625 1 25.88 101 LYS B O 1
#

Radius of gyration: 18.2 Å; Cα contacts (8 Å, |Δi|>4): 175; chains: 2; bounding box: 53×48×49 Å

pLDDT: mean 75.93, std 25.03, range [25.88, 97.5]

Nearest PDB structures (foldseek):
  4g92-assembly1_C  TM=8.310E-01  e=2.638E-04  Aspergillus nidulans FGSC A4
  6y36-assembly1_C  TM=9.305E-01  e=9.434E-04  Aspergillus fumigatus Af293
  6n1z-assembly2_E  TM=7.796E-01  e=9.350E-03  Xenopus laevis
  8i17-assembly2_D  TM=7.073E-01  e=9.966E-03  Homo sapiens
  8xjv-assembly1_i  TM=7.493E-01  e=5.933E-02  Xenopus laevis

Secondary structure (DSSP, 8-state):
------TT--SS-HHHHHHHHHT-TT--EE-HHHHHHHHHHHHHHHHHHHHHHHHHHHHTT-SEE-HHHHHHHHHHHHHHHHS--S--THHHHTHHHHHH-/------TT--SS-HHHHHHHHHT-TT--EE-HHHHHHHHHHHHHHHHHHHHHHHHHHHHTT-SEE-HHHHHHHHHHHHHHHHS--S--THHHHHHHHHHH-

Solvent-accessible surface area (backbone atoms only — not comparable to full-atom values): 11711 Å² total; per-residue (Å²): 133,79,81,67,79,60,93,82,61,55,87,52,56,52,67,52,53,49,52,58,49,66,69,36,83,85,60,81,40,70,40,71,66,28,46,46,47,50,32,50,52,49,53,51,47,54,48,47,50,53,52,56,19,42,55,53,24,46,74,72,74,44,67,57,31,41,51,70,37,45,50,55,54,48,51,52,51,52,52,47,68,75,48,54,75,68,82,63,54,53,70,67,54,54,57,56,48,62,71,72,94,132,78,81,68,78,62,93,82,62,58,85,52,53,53,67,54,54,46,51,59,50,65,68,36,84,85,58,81,40,70,40,71,66,27,48,47,49,50,32,52,52,48,54,51,47,54,49,48,51,52,52,55,18,42,54,53,23,46,75,71,73,43,69,58,32,41,51,70,37,45,49,55,54,49,52,52,51,53,52,47,69,73,50,54,74,70,82,63,53,54,69,66,52,53,60,56,45,61,73,72,95

Foldseek 3Di:
DPVPPDDQDLPDDLVVLVVVVVVDPVDDDDDSVRSSVVSVVVVVVVVVLVVQLCVVCVVVVHDDRDPVSSVVVVVVVVVCVVCVPPPPVVVVPDVVPPVVD/DPVPPDDQDLPDPLVVLVVVVVVDPVDDDDDSVRSSVVSVVVSVVVVVLVVQLCVVCVVVVHDDRDPVSSVVVVVVVVVCVVCVPPPPVVVVPPVVPPVVD

Organism: Zancudomyces culisetae (NCBI:txid1213189)